Protein 6MI3 (pdb70)

Structure (mmCIF, N/CA/C/O backbone):
data_6MI3
#
_entry.id   6MI3
#
_cell.length_a   64.480
_cell.length_b   33.620
_cell.length_c   76.870
_cell.angle_alpha   90.000
_cell.angle_beta   115.040
_cell.angle_gamma   90.000
#
_symmetry.space_group_name_H-M   'P 1 21 1'
#
loop_
_entity.id
_entity.type
_entity.pdbx_description
1 polymer 'NF-kB ESSENTIAL MODULATOR,NF-kappa-B essential modulator,NF-kB ESSENTIAL MODULATOR'
2 water water
#
loop_
_atom_site.group_PDB
_atom_site.id
_atom_site.type_symbol
_atom_site.label_atom_id
_atom_site.label_alt_id
_atom_site.label_comp_id
_atom_site.label_asym_id
_atom_site.label_entity_id
_atom_site.label_seq_id
_atom_site.pdbx_PDB_ins_code
_atom_site.Cartn_x
_atom_site.Cartn_y
_atom_site.Cartn_z
_atom_site.occupancy
_atom_site.B_iso_or_equiv
_atom_site.auth_seq_id
_atom_site.auth_comp_id
_atom_site.auth_asym_id
_atom_site.auth_atom_id
_atom_site.pdbx_PDB_model_num
ATOM 1 N N . SER A 1 2 ? -53.138 7.698 30.432 1.00 59.82 20 SER A N 1
ATOM 2 C CA . SER A 1 2 ? -54.138 8.616 30.973 1.00 67.64 20 SER A CA 1
ATOM 3 C C . SER A 1 2 ? -54.038 8.755 32.506 1.00 57.71 20 SER A C 1
ATOM 4 O O . SER A 1 2 ? -54.507 7.928 33.297 1.00 56.39 20 SER A O 1
ATOM 7 N N . TRP A 1 3 ? -53.361 9.828 32.873 1.00 53.69 21 TRP A N 1
ATOM 8 C CA . TRP A 1 3 ? -53.352 10.419 34.199 1.00 37.36 21 TRP A CA 1
ATOM 9 C C . TRP A 1 3 ? -54.162 11.706 34.165 1.00 41.77 21 TRP A C 1
ATOM 10 O O . TRP A 1 3 ? -54.222 12.391 33.139 1.00 40.49 21 TRP A O 1
ATOM 21 N N . SER A 1 4 ? -54.808 12.011 35.282 1.00 31.81 22 SER A N 1
ATOM 22 C CA . SER A 1 4 ? -55.589 13.219 35.418 1.00 33.24 22 SER A CA 1
ATOM 23 C C . SER A 1 4 ? -54.673 14.427 35.631 1.00 42.91 22 SER A C 1
ATOM 24 O O . SER A 1 4 ? -53.487 14.303 35.956 1.00 34.42 22 SER A O 1
ATOM 27 N N . VAL A 1 5 ? -55.259 15.615 35.471 1.00 38.72 23 VAL A N 1
ATOM 28 C CA . VAL A 1 5 ? -54.533 16.846 35.735 1.00 35.60 23 VAL A CA 1
ATOM 29 C C . VAL A 1 5 ? -53.986 16.843 37.152 1.00 34.58 23 VAL A C 1
ATOM 30 O O . VAL A 1 5 ? -52.867 17.305 37.395 1.00 36.99 23 VAL A O 1
ATOM 34 N N . LYS A 1 6 ? -54.761 16.328 38.114 1.00 26.57 24 LYS A N 1
ATOM 35 C CA . LYS A 1 6 ? -54.324 16.435 39.501 1.00 42.43 24 LYS A CA 1
ATOM 36 C C . LYS A 1 6 ? -53.168 15.491 39.764 1.00 40.41 24 LYS A C 1
ATOM 37 O O . LYS A 1 6 ? -52.146 15.891 40.323 1.00 37.73 24 LYS A O 1
ATOM 43 N N . GLU A 1 7 ? -53.295 14.243 39.310 1.00 27.08 25 GLU A N 1
ATOM 44 C CA . GLU A 1 7 ? -52.199 13.286 39.451 1.00 35.63 25 GLU A CA 1
ATOM 45 C C . GLU A 1 7 ? -50.919 13.813 38.827 1.00 28.60 25 GLU A C 1
ATOM 46 O O . GLU A 1 7 ? -49.836 13.592 39.368 1.00 33.39 25 GLU A O 1
ATOM 52 N N . LEU A 1 8 ? -51.018 14.486 37.675 1.00 29.70 26 LEU A N 1
ATOM 53 C CA . LEU A 1 8 ? -49.811 14.985 37.026 1.00 32.99 26 LEU A CA 1
ATOM 54 C C . LEU A 1 8 ? -49.269 16.205 37.752 1.00 27.80 26 LEU A C 1
ATOM 55 O O . LEU A 1 8 ? -48.073 16.394 37.796 1.00 26.25 26 LEU A O 1
ATOM 60 N N . GLU A 1 9 ? -50.140 17.054 38.308 1.00 30.10 27 GLU A N 1
ATOM 61 C CA . GLU A 1 9 ? -49.659 18.178 39.090 1.00 27.77 27 GLU A CA 1
ATOM 62 C C . GLU A 1 9 ? -48.910 17.692 40.310 1.00 29.14 27 GLU A C 1
ATOM 63 O O . GLU A 1 9 ? -47.860 18.234 40.661 1.00 34.24 27 GLU A O 1
ATOM 69 N N . ASP A 1 10 ? -49.450 16.684 40.993 1.00 34.32 28 ASP A N 1
ATOM 70 C CA . ASP A 1 10 ? -48.739 16.136 42.148 1.00 29.44 28 ASP A CA 1
ATOM 71 C C . ASP A 1 10 ? -47.407 15.485 41.746 1.00 24.54 28 ASP A C 1
ATOM 72 O O . ASP A 1 10 ? -46.414 15.643 42.443 1.00 34.08 28 ASP A O 1
ATOM 77 N N . LYS A 1 11 ? -47.345 14.762 40.621 1.00 24.49 29 LYS A N 1
ATOM 78 C CA . LYS A 1 11 ? -46.047 14.231 40.212 1.00 21.03 29 LYS A CA 1
ATOM 79 C C . LYS A 1 11 ? -45.072 15.363 39.892 1.00 18.89 29 LYS A C 1
ATOM 80 O O . LYS A 1 11 ? -43.889 15.298 40.216 1.00 34.91 29 LYS A O 1
ATOM 86 N N . ASN A 1 12 ? -45.577 16.423 39.289 1.00 25.59 30 ASN A N 1
ATOM 87 C CA . ASN A 1 12 ? -44.756 17.590 39.036 1.00 25.29 30 ASN A CA 1
ATOM 88 C C . ASN A 1 12 ? -44.079 18.095 40.294 1.00 20.65 30 ASN A C 1
ATOM 89 O O . ASN A 1 12 ? -42.927 18.491 40.262 1.00 19.05 30 ASN A O 1
ATOM 94 N N . GLU A 1 13 ? -44.843 18.157 41.403 1.00 26.74 31 GLU A N 1
ATOM 95 C CA . GLU A 1 13 ? -44.331 18.655 42.660 1.00 24.79 31 GLU A CA 1
ATOM 96 C C . GLU A 1 13 ? -43.327 17.686 43.277 1.00 34.12 31 GLU A C 1
ATOM 97 O O . GLU A 1 13 ? -42.332 18.102 43.877 1.00 37.83 31 GLU A O 1
ATOM 103 N N . GLU A 1 14 ? -43.610 16.388 43.188 1.00 27.15 32 GLU A N 1
ATOM 104 C CA . GLU A 1 14 ? -42.635 15.388 43.570 1.00 26.06 32 GLU A CA 1
ATOM 105 C C . GLU A 1 14 ? -41.319 15.543 42.795 1.00 27.75 32 GLU A C 1
ATOM 106 O O . GLU A 1 14 ? -40.245 15.473 43.396 1.00 32.73 32 GLU A O 1
ATOM 112 N N . LEU A 1 15 ? -41.372 15.783 41.479 1.00 24.38 33 LEU A N 1
ATOM 113 C CA . LEU A 1 15 ? -40.122 15.946 40.720 1.00 18.80 33 LEU A CA 1
ATOM 114 C C . LEU A 1 15 ? -39.407 17.246 41.051 1.00 24.15 33 LEU A C 1
ATOM 115 O O . LEU A 1 15 ? -38.197 17.318 40.920 1.00 39.68 33 LEU A O 1
ATOM 120 N N . LEU A 1 16 ? -40.140 18.255 41.525 1.00 25.67 34 LEU A N 1
ATOM 121 C CA . LEU A 1 16 ? -39.502 19.495 41.887 1.00 20.92 34 LEU A CA 1
ATOM 122 C C . LEU A 1 16 ? -38.747 19.357 43.205 1.00 26.31 34 LEU A C 1
ATOM 123 O O . LEU A 1 16 ? -37.679 19.941 43.380 1.00 28.97 34 LEU A O 1
ATOM 128 N N . SER A 1 17 ? -39.304 18.592 44.143 1.00 27.58 35 SER A N 1
ATOM 129 C CA . SER A 1 17 ? -38.613 18.317 45.393 1.00 29.01 35 SER A CA 1
ATOM 130 C C . SER A 1 17 ? -37.360 17.487 45.163 1.00 32.42 35 SER A C 1
ATOM 131 O O . SER A 1 17 ? -36.337 17.712 45.816 1.00 38.42 35 SER A O 1
ATOM 134 N N . GLU A 1 18 ? -37.417 16.520 44.251 1.00 27.90 36 GLU A N 1
ATOM 135 C CA . GLU A 1 18 ? -36.212 15.782 43.915 1.00 32.48 36 GLU A CA 1
ATOM 136 C C . GLU A 1 18 ? -35.171 16.703 43.296 1.00 28.63 36 GLU A C 1
ATOM 137 O O . GLU A 1 18 ? -33.993 16.638 43.648 1.00 27.68 36 GLU A O 1
ATOM 143 N N . ILE A 1 19 ? -35.601 17.638 42.458 1.00 24.30 37 ILE A N 1
ATOM 144 C CA . ILE A 1 19 ? -34.646 18.588 41.897 1.00 31.60 37 ILE A CA 1
ATOM 145 C C . ILE A 1 19 ? -34.013 19.441 42.994 1.00 23.43 37 ILE A C 1
ATOM 146 O O . ILE A 1 19 ? -32.844 19.779 42.906 1.00 25.60 37 ILE A O 1
ATOM 151 N N . ALA A 1 20 ? -34.809 19.850 44.010 1.00 24.96 38 ALA A N 1
ATOM 152 C CA . ALA A 1 20 ? -34.309 20.721 45.055 1.00 22.59 38 ALA A CA 1
ATOM 153 C C . ALA A 1 20 ? -33.306 19.981 45.945 1.00 29.40 38 ALA A C 1
ATOM 154 O O . ALA A 1 20 ? -32.284 20.548 46.342 1.00 27.06 38 ALA A O 1
ATOM 156 N N . HIS A 1 21 ? -33.576 18.712 46.249 1.00 24.97 39 HIS A N 1
ATOM 157 C CA . HIS A 1 21 ? -32.600 17.886 46.940 1.00 25.09 39 HIS A CA 1
ATOM 158 C C . HIS A 1 21 ? -31.304 17.739 46.130 1.00 25.90 39 HIS A C 1
ATOM 159 O O . HIS A 1 21 ? -30.211 17.898 46.665 1.00 29.51 39 HIS A O 1
ATOM 166 N N . LEU A 1 22 ? -31.398 17.438 44.835 1.00 31.13 40 LEU A N 1
ATOM 167 C CA . LEU A 1 22 ? -30.156 17.248 44.098 1.00 24.18 40 LEU A CA 1
ATOM 168 C C . LEU A 1 22 ? -29.385 18.552 43.948 1.00 30.25 40 LEU A C 1
ATOM 169 O O . LEU A 1 22 ? -28.165 18.501 43.840 1.00 32.63 40 LEU A O 1
ATOM 174 N N . LYS A 1 23 ? -30.062 19.726 43.955 1.00 23.06 41 LYS A N 1
ATOM 175 C CA . LYS A 1 23 ? -29.319 20.975 43.875 1.00 29.31 41 LYS A CA 1
ATOM 176 C C . LYS A 1 23 ? -28.570 21.256 45.170 1.00 24.73 41 LYS A C 1
ATOM 177 O O . LYS A 1 23 ? -27.509 21.862 45.134 1.00 23.61 41 LYS A O 1
ATOM 183 N N . ASN A 1 24 ? -29.121 20.817 46.317 1.00 21.51 42 ASN A N 1
ATOM 184 C CA . ASN A 1 24 ? -28.446 20.885 47.612 1.00 24.87 42 ASN A CA 1
ATOM 185 C C . ASN A 1 24 ? -27.255 19.936 47.662 1.00 24.48 42 ASN A C 1
ATOM 186 O O . ASN A 1 24 ? -26.238 20.232 48.278 1.00 29.05 42 ASN A O 1
ATOM 191 N N . GLU A 1 25 ? -27.409 18.759 47.103 1.00 27.68 43 GLU A N 1
ATOM 192 C CA . GLU A 1 25 ? -26.298 17.835 47.057 1.00 26.77 43 GLU A CA 1
ATOM 193 C C . GLU A 1 25 ? -25.197 18.348 46.115 1.00 27.12 43 GLU A C 1
ATOM 194 O O . GLU A 1 25 ? -24.014 18.235 46.426 1.00 39.21 43 GLU A O 1
ATOM 200 N N . VAL A 1 26 ? -25.553 19.002 45.010 1.00 33.85 44 VAL A N 1
ATOM 201 C CA . VAL A 1 26 ? -24.509 19.583 44.157 1.00 28.83 44 VAL A CA 1
ATOM 202 C C . VAL A 1 26 ? -23.765 20.679 44.899 1.00 22.31 44 VAL A C 1
ATOM 203 O O . VAL A 1 26 ? -22.555 20.832 44.766 1.00 25.42 44 VAL A O 1
ATOM 207 N N . ALA A 1 27 ? -24.481 21.494 45.651 1.00 30.02 45 ALA A N 1
ATOM 208 C CA . ALA A 1 27 ? -23.850 22.613 46.319 1.00 23.79 45 ALA A CA 1
ATOM 209 C C . ALA A 1 27 ? -23.009 22.132 47.510 1.00 29.42 45 ALA A C 1
ATOM 210 O O . ALA A 1 27 ? -21.974 22.721 47.831 1.00 37.40 45 ALA A O 1
ATOM 212 N N . ARG A 1 28 ? -23.453 21.074 48.187 1.00 38.07 46 ARG A N 1
ATOM 213 C CA . ARG A 1 28 ? -22.653 20.491 49.250 1.00 32.25 46 ARG A CA 1
ATOM 214 C C . ARG A 1 28 ? -21.332 19.979 48.695 1.00 30.21 46 ARG A C 1
ATOM 215 O O . ARG A 1 28 ? -20.252 20.324 49.193 1.00 42.76 46 ARG A O 1
ATOM 223 N N . LEU A 1 29 ? -21.408 19.189 47.631 1.00 28.95 47 LEU A N 1
ATOM 224 C CA . LEU A 1 29 ? -20.208 18.599 47.045 1.00 27.90 47 LEU A CA 1
ATOM 225 C C . LEU A 1 29 ? -19.284 19.669 46.508 1.00 22.82 47 LEU A C 1
ATOM 226 O O . LEU A 1 29 ? -18.100 19.660 46.818 1.00 34.62 47 LEU A O 1
ATOM 231 N N . LYS A 1 30 ? -19.818 20.675 45.820 1.00 26.27 48 LYS A N 1
ATOM 232 C CA . LYS A 1 30 ? -18.947 21.743 45.318 1.00 29.63 48 LYS A CA 1
ATOM 233 C C . LYS A 1 30 ? -18.107 22.377 46.424 1.00 33.01 48 LYS A C 1
ATOM 234 O O . LYS A 1 30 ? -16.948 22.725 46.207 1.00 30.95 48 LYS A O 1
ATOM 240 N N . LYS A 1 31 ? -18.681 22.540 47.616 1.00 28.88 49 LYS A N 1
ATOM 241 C CA . LYS A 1 31 ? -18.024 23.265 48.693 1.00 27.80 49 LYS A CA 1
ATOM 242 C C . LYS A 1 31 ? -16.980 22.385 49.413 1.00 34.34 49 LYS A C 1
ATOM 243 O O . LYS A 1 31 ? -15.923 22.860 49.826 1.00 30.69 49 LYS A O 1
ATOM 249 N N . LEU A 1 32 ? -17.247 21.101 49.563 1.00 26.99 50 LEU A N 1
ATOM 250 C CA . LEU A 1 32 ? -16.238 20.187 50.071 1.00 25.63 50 LEU A CA 1
ATOM 251 C C . LEU A 1 32 ? -15.068 20.107 49.109 1.00 35.45 50 LEU A C 1
ATOM 252 O O . LEU A 1 32 ? -13.921 20.073 49.537 1.00 37.53 50 LEU A O 1
ATOM 257 N N . LEU A 1 33 ? -15.345 20.072 47.810 1.00 28.75 51 LEU A N 1
ATOM 258 C CA . LEU A 1 33 ? -14.271 19.929 46.833 1.00 32.82 51 LEU A CA 1
ATOM 259 C C . LEU A 1 33 ? -13.339 21.134 46.849 1.00 33.03 51 LEU A C 1
ATOM 260 O O . LEU A 1 33 ? -12.121 20.983 46.811 1.00 37.30 51 LEU A O 1
ATOM 265 N N . GLN A 1 34 ? -13.904 22.345 46.886 1.00 28.99 52 GLN A N 1
ATOM 266 C C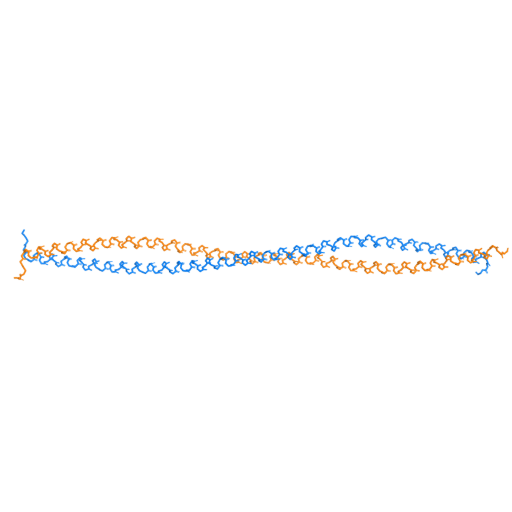A . GLN A 1 34 ? -13.096 23.546 46.881 1.00 39.48 52 GLN A CA 1
ATOM 267 C C . GLN A 1 34 ? -12.353 23.710 48.199 1.00 34.11 52 GLN A C 1
ATOM 268 O O . GLN A 1 34 ? -11.250 24.265 48.233 1.00 32.62 52 GLN A O 1
ATOM 274 N N . ARG A 1 35 ? -12.865 23.144 49.256 1.00 35.89 53 ARG A N 1
ATOM 275 C CA . ARG A 1 35 ? -12.168 23.195 50.497 1.00 29.45 53 ARG A CA 1
ATOM 276 C C . ARG A 1 35 ? -10.977 22.261 50.401 1.00 37.26 53 ARG A C 1
ATOM 277 O O . ARG A 1 35 ? -9.932 22.537 50.886 1.00 39.57 53 ARG A O 1
ATOM 285 N N . CYS A 1 36 ? -11.146 21.157 49.724 1.00 32.93 54 CYS A N 1
ATOM 286 C CA . CYS A 1 36 ? -10.110 20.151 49.661 1.00 39.02 54 CYS A CA 1
ATOM 287 C C . CYS A 1 36 ? -9.053 20.548 48.653 1.00 38.12 54 CYS A C 1
ATOM 288 O O . CYS A 1 36 ? -7.872 20.309 48.880 1.00 35.76 54 CYS A O 1
ATOM 291 N N . LEU A 1 37 ? -9.455 21.197 47.563 1.00 35.06 55 LEU A N 1
ATOM 292 C CA . LEU A 1 37 ? -8.474 21.738 46.629 1.00 34.69 55 LEU A CA 1
ATOM 293 C C . LEU A 1 37 ? -7.610 22.804 47.285 1.00 39.18 55 LEU A C 1
ATOM 294 O O . LEU A 1 37 ? -6.405 22.878 47.037 1.00 43.16 55 LEU A O 1
ATOM 299 N N . ALA A 1 38 ? -8.198 23.628 48.141 1.00 34.20 56 ALA A N 1
ATOM 300 C CA . ALA A 1 38 ? -7.420 24.676 48.781 1.00 30.17 56 ALA A CA 1
ATOM 301 C C . ALA A 1 38 ? -6.488 24.086 49.838 1.00 26.92 56 ALA A C 1
ATOM 302 O O . ALA A 1 38 ? -5.347 24.508 49.964 1.00 33.35 56 ALA A O 1
ATOM 304 N N . ALA A 1 39 ? -6.971 23.100 50.601 1.00 43.92 57 ALA A N 1
ATOM 305 C CA . ALA A 1 39 ? -6.108 22.421 51.560 1.00 35.22 57 ALA A CA 1
ATOM 306 C C . ALA A 1 39 ? -4.921 21.760 50.870 1.00 35.55 57 ALA A C 1
ATOM 307 O O . ALA A 1 39 ? -3.822 21.747 51.420 1.00 38.55 57 ALA A O 1
ATOM 309 N N . ASN A 1 40 ? -5.138 21.174 49.678 1.00 28.72 58 ASN A N 1
ATOM 310 C CA . ASN A 1 40 ? -4.031 20.548 48.959 1.00 29.14 58 ASN A CA 1
ATOM 311 C C . ASN A 1 40 ? -3.029 21.585 48.505 1.00 38.70 58 ASN A C 1
ATOM 312 O O . ASN A 1 40 ? -1.831 21.321 48.508 1.00 52.33 58 ASN A O 1
ATOM 317 N N . GLN A 1 41 ? -3.497 22.761 48.104 1.00 37.82 59 GLN A N 1
ATOM 318 C CA . GLN A 1 41 ? -2.584 23.785 47.630 1.00 48.83 59 GLN A CA 1
ATOM 319 C C . GLN A 1 41 ? -1.737 24.377 48.765 1.00 46.10 59 GLN A C 1
ATOM 320 O O . GLN A 1 41 ? -0.613 24.809 48.528 1.00 40.42 59 GLN A O 1
ATOM 326 N N . GLU A 1 42 ? -2.242 24.388 49.994 1.00 38.66 60 GLU A N 1
ATOM 327 C CA . GLU A 1 42 ? -1.468 24.817 51.143 1.00 31.36 60 GLU A CA 1
ATOM 328 C C . GLU A 1 42 ? -0.418 23.785 51.528 1.00 34.27 60 GLU A C 1
ATOM 329 O O . GLU A 1 42 ? 0.671 24.145 51.992 1.00 44.38 60 GLU A O 1
ATOM 335 N N . LEU A 1 43 ? -0.755 22.508 51.367 1.00 31.73 61 LEU A N 1
ATOM 336 C CA . LEU A 1 43 ? 0.177 21.424 51.617 1.00 29.95 61 LEU A CA 1
ATOM 337 C C . LEU A 1 43 ? 1.290 21.399 50.575 1.00 36.47 61 LEU A C 1
ATOM 338 O O . LEU A 1 43 ? 2.428 21.100 50.912 1.00 38.12 61 LEU A O 1
ATOM 343 N N . ARG A 1 44 ? 0.979 21.668 49.309 1.00 34.62 62 ARG A N 1
ATOM 344 C CA . ARG A 1 44 ? 2.033 21.739 48.289 1.00 40.88 62 ARG A CA 1
ATOM 345 C C . ARG A 1 44 ? 2.960 22.935 48.490 1.00 52.68 62 ARG A C 1
ATOM 346 O O . ARG A 1 44 ? 4.132 22.882 48.088 1.00 53.98 62 ARG A O 1
ATOM 354 N N . ASP A 1 45 ? 2.461 24.019 49.089 1.00 49.91 63 ASP A N 1
ATOM 355 C CA . ASP A 1 45 ? 3.308 25.157 49.421 1.00 53.35 63 ASP A CA 1
ATOM 356 C C . ASP A 1 45 ? 4.153 24.902 50.668 1.00 43.04 63 ASP A C 1
ATOM 357 O O . ASP A 1 45 ? 5.254 25.440 50.792 1.00 44.49 63 ASP A O 1
ATOM 362 N N . ALA A 1 46 ? 3.646 24.104 51.601 1.00 37.19 64 ALA A N 1
ATOM 363 C CA . ALA A 1 46 ? 4.438 23.713 52.744 1.00 32.42 64 ALA A CA 1
ATOM 364 C C . ALA A 1 46 ? 5.526 22.733 52.335 1.00 34.82 64 ALA A C 1
ATOM 365 O O . ALA A 1 46 ? 6.661 22.829 52.807 1.00 43.48 64 ALA A O 1
ATOM 367 N N . ILE A 1 47 ? 5.208 21.811 51.427 1.00 32.66 65 ILE A N 1
ATOM 368 C CA . ILE A 1 47 ? 6.215 20.874 50.944 1.00 32.46 65 ILE A CA 1
ATOM 369 C C . ILE A 1 47 ? 7.325 21.624 50.234 1.00 38.91 65 ILE A C 1
ATOM 370 O O . ILE A 1 47 ? 8.501 21.379 50.481 1.00 42.83 65 ILE A O 1
ATOM 375 N N . ARG A 1 48 ? 6.972 22.569 49.363 1.00 35.50 66 ARG A N 1
ATOM 376 C CA . ARG A 1 48 ? 8.027 23.307 48.670 1.00 36.49 66 ARG A CA 1
ATOM 377 C C . ARG A 1 48 ? 8.967 23.982 49.671 1.00 39.80 66 ARG A C 1
ATOM 378 O O . ARG A 1 48 ? 10.189 23.869 49.563 1.00 47.17 66 ARG A O 1
ATOM 386 N N . GLN A 1 49 ? 8.406 24.668 50.667 1.00 35.48 67 GLN A N 1
ATOM 387 C CA . GLN A 1 49 ? 9.222 25.383 51.630 1.00 40.60 67 GLN A CA 1
ATOM 388 C C . GLN A 1 49 ? 10.122 24.421 52.399 1.00 41.69 67 GLN A C 1
ATOM 389 O O . GLN A 1 49 ? 11.320 24.665 52.571 1.00 38.16 67 GLN A O 1
ATOM 395 N N . SER A 1 50 ? 9.562 23.306 52.863 1.00 41.15 68 SER A N 1
ATOM 396 C CA . SER A 1 50 ? 10.343 22.388 53.677 1.00 48.25 68 SER A CA 1
ATOM 397 C C . SER A 1 50 ? 11.512 21.801 52.879 1.00 46.73 68 SER A C 1
ATOM 398 O O . SER A 1 50 ? 12.636 21.709 53.386 1.00 58.70 68 SER A O 1
ATOM 401 N N . ASN A 1 51 ? 11.279 21.433 51.621 1.00 36.56 69 ASN A N 1
ATOM 402 C CA . ASN A 1 51 ? 12.357 20.889 50.793 1.00 44.92 69 ASN A CA 1
ATOM 403 C C . ASN A 1 51 ? 13.436 21.924 50.509 1.00 45.89 69 ASN A C 1
ATOM 404 O O . ASN A 1 51 ? 14.604 21.570 50.395 1.00 47.46 69 ASN A O 1
ATOM 409 N N . GLN A 1 52 ? 13.061 23.187 50.331 1.00 46.76 70 GLN A N 1
ATOM 410 C CA . GLN A 1 52 ? 14.046 24.238 50.146 1.00 48.64 70 GLN A CA 1
ATOM 411 C C . GLN A 1 52 ? 14.950 24.364 51.375 1.00 46.33 70 GLN A C 1
ATOM 412 O O . GLN A 1 52 ? 16.180 24.423 51.257 1.00 36.60 70 GLN A O 1
ATOM 418 N N . ILE A 1 53 ? 14.351 24.390 52.564 1.00 38.90 71 ILE A N 1
ATOM 419 C CA . ILE A 1 53 ? 15.132 24.406 53.788 1.00 39.50 71 ILE A CA 1
ATOM 420 C C . ILE A 1 53 ? 16.031 23.188 53.826 1.00 51.81 71 ILE A C 1
ATOM 421 O O . ILE A 1 53 ? 17.236 23.289 54.068 1.00 58.13 71 ILE A O 1
ATOM 426 N N . LEU A 1 54 ? 15.459 22.026 53.522 1.00 46.12 72 LEU A N 1
ATOM 427 C CA . LEU A 1 54 ? 16.237 20.799 53.457 1.00 40.35 72 LEU A CA 1
ATOM 428 C C . LEU A 1 54 ? 17.463 20.967 52.562 1.00 41.96 72 LEU A C 1
ATOM 429 O O . LEU A 1 54 ? 18.568 20.578 52.947 1.00 41.72 72 LEU A O 1
ATOM 434 N N . ARG A 1 55 ? 17.291 21.596 51.385 1.00 31.22 73 ARG A N 1
ATOM 435 C CA . ARG A 1 55 ? 18.422 21.758 50.473 1.00 36.26 73 ARG A CA 1
ATOM 436 C C . ARG A 1 55 ? 19.490 22.649 51.075 1.00 44.26 73 ARG A C 1
ATOM 437 O O . ARG A 1 55 ? 20.686 22.400 50.900 1.00 46.27 73 ARG A O 1
ATOM 445 N N . GLU A 1 56 ? 19.066 23.699 51.779 1.00 33.55 74 GLU A N 1
ATOM 446 C CA . GLU A 1 56 ? 19.992 24.706 52.271 1.00 31.00 74 GLU A CA 1
ATOM 447 C C . GLU A 1 56 ? 20.832 24.138 53.403 1.00 32.58 74 GLU A C 1
ATOM 448 O O . GLU A 1 56 ? 22.049 24.265 53.390 1.00 36.48 74 GLU A O 1
ATOM 454 N N . ARG A 1 57 ? 20.196 23.414 54.333 1.00 32.70 75 ARG A N 1
ATOM 455 C CA . ARG A 1 57 ? 20.942 22.723 55.383 1.00 35.49 75 ARG A CA 1
ATOM 456 C C . ARG A 1 57 ? 21.957 21.749 54.808 1.00 42.19 75 ARG A C 1
ATOM 457 O O . ARG A 1 57 ? 23.052 21.619 55.349 1.00 42.85 75 ARG A O 1
ATOM 465 N N . ALA A 1 58 ? 21.581 20.988 53.773 1.00 37.78 76 ALA A N 1
ATOM 466 C CA . ALA A 1 58 ? 22.496 19.978 53.259 1.00 34.49 76 ALA A CA 1
ATOM 467 C C . ALA A 1 58 ? 23.734 20.629 52.673 1.00 38.30 76 ALA A C 1
ATOM 468 O O . ALA A 1 58 ? 24.842 20.149 52.899 1.00 41.85 76 ALA A O 1
ATOM 470 N N . GLU A 1 59 ? 23.562 21.753 51.969 1.00 33.63 77 GLU A N 1
ATOM 471 C CA . GLU A 1 59 ? 24.689 22.479 51.408 1.00 38.90 77 GLU A CA 1
ATOM 472 C C . GLU A 1 59 ? 25.547 23.094 52.514 1.00 34.61 77 GLU A C 1
ATOM 473 O O . GLU A 1 59 ? 26.769 23.008 52.477 1.00 34.54 77 GLU A O 1
ATOM 479 N N . GLU A 1 60 ? 24.922 23.644 53.552 1.00 42.51 78 GLU A N 1
ATOM 480 C CA . GLU A 1 60 ? 25.683 24.216 54.648 1.00 34.77 78 GLU A CA 1
ATOM 481 C C . GLU A 1 60 ? 26.462 23.148 55.404 1.00 39.72 78 GLU A C 1
ATOM 482 O O . GLU A 1 60 ? 27.615 23.356 55.773 1.00 35.96 78 GLU A O 1
ATOM 48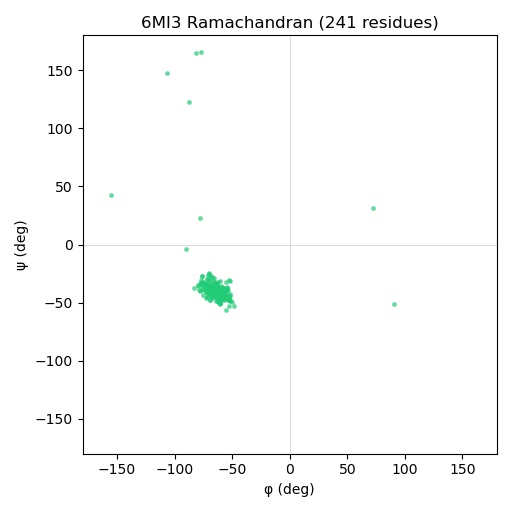8 N N . LEU A 1 61 ? 25.845 21.988 55.626 1.00 31.00 79 LEU A N 1
ATOM 489 C CA . LEU A 1 61 ? 26.518 20.877 56.280 1.00 38.10 79 LEU A CA 1
ATOM 490 C C . LEU A 1 61 ? 27.694 20.359 55.453 1.00 36.60 79 LEU A C 1
ATOM 491 O O . LEU A 1 61 ? 28.749 20.041 55.995 1.00 40.20 79 LEU A O 1
ATOM 496 N N . LEU A 1 62 ? 27.516 20.215 54.146 1.00 30.53 80 LEU A N 1
ATOM 497 C CA . LEU A 1 62 ? 28.610 19.726 53.301 1.00 32.87 80 LEU A CA 1
ATOM 498 C C . LEU A 1 62 ? 29.844 20.618 53.412 1.00 34.12 80 LEU A C 1
ATOM 499 O O . LEU A 1 62 ? 30.979 20.134 53.515 1.00 30.07 80 LEU A O 1
ATOM 504 N N . HIS A 1 63 ? 29.656 21.934 53.388 1.00 29.67 81 HIS A N 1
ATOM 505 C CA . HIS A 1 63 ? 30.815 22.797 53.412 1.00 32.19 81 HIS A CA 1
ATOM 506 C C . HIS A 1 63 ? 31.398 22.868 54.802 1.00 32.07 81 HIS A C 1
ATOM 507 O O . HIS A 1 63 ? 32.606 22.973 54.963 1.00 29.91 81 HIS A O 1
ATOM 514 N N . PHE A 1 64 ? 30.557 22.668 55.809 1.00 46.81 82 PHE A N 1
ATOM 515 C CA . PHE A 1 64 ? 31.023 22.655 57.179 1.00 31.75 82 PHE A CA 1
ATOM 516 C C . PHE A 1 64 ? 31.929 21.464 57.442 1.00 38.24 82 PHE A C 1
ATOM 517 O O . PHE A 1 64 ? 32.968 21.590 58.094 1.00 34.24 82 PHE A O 1
ATOM 525 N N . GLN A 1 65 ? 31.548 20.291 56.969 1.00 32.45 83 GLN A N 1
ATOM 526 C CA . GLN A 1 65 ? 32.415 19.147 57.136 1.00 38.04 83 GLN A CA 1
ATOM 527 C C . GLN A 1 65 ? 33.671 19.264 56.277 1.00 36.90 83 GLN A C 1
ATOM 528 O O . GLN A 1 65 ? 34.710 18.727 56.644 1.00 36.11 83 GLN A O 1
ATOM 534 N N . ALA A 1 66 ? 33.590 19.924 55.122 1.00 35.03 84 ALA A N 1
ATOM 535 C CA . ALA A 1 66 ? 34.810 20.222 54.378 1.00 28.05 84 ALA A CA 1
ATOM 536 C C . ALA A 1 66 ? 35.777 21.021 55.240 1.00 25.73 84 ALA A C 1
ATOM 537 O O . ALA A 1 66 ? 36.949 20.669 55.367 1.00 37.85 84 ALA A O 1
ATOM 539 N N . SER A 1 67 ? 35.283 22.047 55.922 1.00 32.04 85 SER A N 1
ATOM 540 C CA . SER A 1 67 ? 36.182 22.884 56.696 1.00 31.71 85 SER A CA 1
ATOM 541 C C . SER A 1 67 ? 36.724 22.146 57.931 1.00 35.33 85 SER A C 1
ATOM 542 O O . SER A 1 67 ? 37.909 22.246 58.249 1.00 36.65 85 SER A O 1
ATOM 545 N N . GLN A 1 68 ? 35.884 21.387 58.621 1.00 43.46 86 GLN A N 1
ATOM 546 C CA . GLN A 1 68 ? 36.337 20.613 59.776 1.00 31.58 86 GLN A CA 1
ATOM 547 C C . GLN A 1 68 ? 37.429 19.624 59.411 1.00 36.12 86 GLN A C 1
ATOM 548 O O . GLN A 1 68 ? 38.421 19.470 60.129 1.00 38.95 86 GLN A O 1
ATOM 554 N N . ARG A 1 69 ? 37.221 18.872 58.348 1.00 34.91 87 ARG A N 1
ATOM 555 C CA . ARG A 1 69 ? 38.222 17.912 57.945 1.00 41.07 87 ARG A CA 1
ATOM 556 C C . ARG A 1 69 ? 39.569 18.593 57.678 1.00 32.93 87 ARG A C 1
ATOM 557 O O . ARG A 1 69 ? 40.612 18.083 58.083 1.00 29.44 87 ARG A O 1
ATOM 565 N N . GLU A 1 70 ? 39.568 19.782 57.080 1.00 35.91 88 GLU A N 1
ATOM 566 C CA . GLU A 1 70 ? 40.829 20.486 56.827 1.00 40.97 88 GLU A CA 1
ATOM 567 C C . GLU A 1 70 ? 41.478 20.986 58.120 1.00 44.47 88 GLU A C 1
ATOM 568 O O . GLU A 1 70 ? 42.704 21.035 58.243 1.00 36.74 88 GLU A O 1
ATOM 574 N N . GLU A 1 71 ? 40.671 21.432 59.071 1.00 35.08 89 GLU A N 1
ATOM 575 C CA . GLU A 1 71 ? 41.227 21.852 60.333 1.00 26.84 89 GLU A CA 1
ATOM 576 C C . GLU A 1 71 ? 41.835 20.666 61.056 1.00 36.98 89 GLU A C 1
ATOM 577 O O . GLU A 1 71 ? 42.895 20.788 61.676 1.00 38.17 89 GLU A O 1
ATOM 583 N N . LYS A 1 72 ? 41.155 19.512 61.019 1.00 31.60 90 LYS A N 1
ATOM 584 C CA . LYS A 1 72 ? 41.681 18.352 61.723 1.00 25.55 90 LYS A CA 1
ATOM 585 C C . LYS A 1 72 ? 42.959 17.855 61.054 1.00 33.49 90 LYS A C 1
ATOM 586 O O . LYS A 1 72 ? 43.916 17.475 61.730 1.00 37.67 90 LYS A O 1
ATOM 592 N N . GLU A 1 73 ? 42.974 17.812 59.733 1.00 33.00 91 GLU A N 1
ATOM 593 C CA . GLU A 1 73 ? 44.189 17.418 59.029 1.00 34.96 91 GLU A CA 1
ATOM 594 C C . GLU A 1 73 ? 45.342 18.369 59.351 1.00 35.33 91 GLU A C 1
ATOM 595 O O . GLU A 1 73 ? 46.496 17.943 59.494 1.00 34.63 91 GLU A O 1
ATOM 601 N N . PHE A 1 74 ? 45.055 19.658 59.470 1.00 30.00 92 PHE A N 1
ATOM 602 C CA . PHE A 1 74 ? 46.127 20.590 59.764 1.00 28.33 92 PHE A CA 1
ATOM 603 C C . PHE A 1 74 ? 46.668 20.366 61.176 1.00 35.65 92 PHE A C 1
ATOM 604 O O . PHE A 1 74 ? 47.874 20.347 61.393 1.00 36.41 92 PHE A O 1
ATOM 612 N N . LEU A 1 75 ? 45.782 20.158 62.149 1.00 37.87 93 LEU A N 1
ATOM 613 C CA . LEU A 1 75 ? 46.233 19.929 63.514 1.00 30.65 93 LEU A CA 1
ATOM 614 C C . LEU A 1 75 ? 46.988 18.602 63.643 1.00 26.67 93 LEU A C 1
ATOM 615 O O . LEU A 1 75 ? 47.984 18.511 64.362 1.00 35.05 93 LEU A O 1
ATOM 620 N N . MET A 1 76 ? 46.496 17.555 62.994 1.00 29.51 94 MET A N 1
ATOM 621 C CA . MET A 1 76 ? 47.220 16.288 62.969 1.00 37.74 94 MET A CA 1
ATOM 622 C C . MET A 1 76 ? 48.605 16.450 62.365 1.00 34.25 94 MET A C 1
ATOM 623 O O . MET A 1 76 ? 49.563 15.820 62.813 1.00 39.63 94 MET A O 1
ATOM 628 N N . SER A 1 77 ? 48.730 17.305 61.362 1.00 28.51 95 SER A N 1
ATOM 629 C CA . SER A 1 77 ? 50.011 17.560 60.728 1.00 34.81 95 SER A CA 1
ATOM 630 C C . SER A 1 77 ? 51.000 18.250 61.679 1.00 41.46 95 SER A C 1
ATOM 631 O O . SER A 1 77 ? 52.183 17.902 61.706 1.00 33.15 95 SER A O 1
ATOM 634 N N . LYS A 1 78 ? 50.542 19.206 62.489 1.00 33.34 96 LYS A N 1
ATOM 635 C CA . LYS A 1 78 ? 51.442 19.841 63.453 1.00 29.41 96 LYS A CA 1
ATOM 636 C C . LYS A 1 78 ? 51.864 18.870 64.538 1.00 28.76 96 LYS A C 1
ATOM 637 O O . LYS A 1 78 ? 53.006 18.909 65.016 1.00 26.17 96 LYS A O 1
ATOM 643 N N . PHE A 1 79 ? 50.937 18.025 64.971 1.00 35.44 97 PHE A N 1
ATOM 644 C CA . PHE A 1 79 ? 51.266 17.051 65.989 1.00 29.33 97 PHE A CA 1
ATOM 645 C C . PHE A 1 79 ? 52.360 16.103 65.489 1.00 32.19 97 PHE A C 1
ATOM 646 O O . PHE A 1 79 ? 53.354 15.826 66.176 1.00 31.66 97 PHE A O 1
ATOM 654 N N . GLN A 1 80 ? 52.196 15.608 64.279 1.00 35.17 98 GLN A N 1
ATOM 655 C CA . GLN A 1 80 ? 53.182 14.690 63.745 1.00 43.27 98 GLN A CA 1
ATOM 656 C C . GLN A 1 80 ? 54.533 15.350 63.655 1.00 34.24 98 GLN A C 1
ATOM 657 O O . GLN A 1 80 ? 55.532 14.760 64.057 1.00 26.80 98 GLN A O 1
ATOM 663 N N . GLU A 1 81 ? 54.578 16.612 63.229 1.00 23.44 99 GLU A N 1
ATOM 664 C CA . GLU A 1 81 ? 55.856 17.293 63.133 1.00 29.11 99 GLU A CA 1
ATOM 665 C C . GLU A 1 81 ? 56.483 17.476 64.511 1.00 22.32 99 GLU A C 1
ATOM 666 O O . GLU A 1 81 ? 57.662 17.255 64.682 1.00 23.12 99 GLU A O 1
ATOM 672 N N . ALA A 1 82 ? 55.687 17.828 65.518 1.00 33.15 100 ALA A N 1
ATOM 673 C CA . ALA A 1 82 ? 56.259 17.936 66.843 1.00 20.83 100 ALA A CA 1
ATOM 674 C C . ALA A 1 82 ? 56.826 16.599 67.301 1.00 25.77 100 ALA A C 1
ATOM 675 O O . ALA A 1 82 ? 57.904 16.562 67.896 1.00 26.36 100 ALA A O 1
ATOM 677 N N . ARG A 1 83 ? 56.108 15.493 67.052 1.00 34.28 101 ARG A N 1
ATOM 678 C CA . ARG A 1 83 ? 56.602 14.168 67.453 1.00 33.33 101 ARG A CA 1
ATOM 679 C C . ARG A 1 83 ? 57.937 13.864 66.811 1.00 25.24 101 ARG A C 1
ATOM 680 O O . ARG A 1 83 ? 58.822 13.329 67.473 1.00 32.53 101 ARG A O 1
ATOM 688 N N . LYS A 1 84 ? 58.078 14.131 65.498 1.00 28.39 102 LYS A N 1
ATOM 689 C CA . LYS A 1 84 ? 59.378 13.985 64.840 1.00 25.79 102 LYS A CA 1
ATOM 690 C C . LYS A 1 84 ? 60.468 14.770 65.548 1.00 27.71 102 LYS A C 1
ATOM 691 O O . LYS A 1 84 ? 61.623 14.320 65.656 1.00 32.59 102 LYS A O 1
ATOM 697 N N . LEU A 1 85 ? 60.134 15.965 66.008 1.00 31.18 103 LEU A N 1
ATOM 698 C CA . LEU A 1 85 ? 61.121 16.802 66.665 1.00 29.36 103 LEU A CA 1
ATOM 699 C C . LEU A 1 85 ? 61.492 16.252 68.051 1.00 29.01 103 LEU A C 1
ATOM 700 O O . LEU A 1 85 ? 62.645 16.339 68.473 1.00 32.74 103 LEU A O 1
ATOM 705 N N . VAL A 1 86 ? 60.497 15.725 68.780 1.00 32.79 104 VAL A N 1
ATOM 706 C CA . VAL A 1 86 ? 60.718 15.128 70.079 1.00 30.58 104 VAL A CA 1
ATOM 707 C C . VAL A 1 86 ? 61.718 13.992 69.974 1.00 36.69 104 VAL A C 1
ATOM 708 O O . VAL A 1 86 ? 62.629 13.851 70.794 1.00 31.43 104 VAL A O 1
ATOM 712 N N . GLU A 1 87 ? 61.541 13.144 68.983 1.00 27.57 105 GLU A N 1
ATOM 713 C CA . GLU A 1 87 ? 62.445 12.008 68.801 1.00 37.11 105 GLU A CA 1
ATOM 714 C C . GLU A 1 87 ? 63.860 12.467 68.491 1.00 30.13 105 GLU A C 1
ATOM 715 O O . GLU A 1 87 ? 64.833 12.018 69.112 1.00 28.62 105 GLU A O 1
ATOM 721 N N . ARG A 1 88 ? 64.005 13.379 67.539 1.00 33.28 106 ARG A N 1
ATOM 722 C CA . ARG A 1 88 ? 65.336 13.845 67.202 1.00 35.48 106 ARG A CA 1
ATOM 723 C C . ARG A 1 88 ? 66.023 14.537 68.396 1.00 39.47 106 ARG A C 1
ATOM 724 O O . ARG A 1 88 ? 67.197 14.282 68.682 1.00 37.50 106 ARG A O 1
ATOM 732 N N . LEU A 1 89 ? 65.295 15.394 69.121 1.00 30.89 107 LEU A N 1
ATOM 733 C CA . LEU A 1 89 ? 65.899 16.140 70.211 1.00 30.36 107 LEU A CA 1
ATOM 734 C C . LEU A 1 89 ? 66.295 15.233 71.357 1.00 31.54 107 LEU A C 1
ATOM 735 O O . LEU A 1 89 ? 67.252 15.532 72.066 1.00 36.30 107 LEU A O 1
ATOM 740 N N . GLY A 1 90 ? 65.523 14.177 71.598 1.00 36.00 108 GLY A N 1
ATOM 741 C CA . GLY A 1 90 ? 65.841 13.229 72.648 1.00 29.46 108 GLY A CA 1
ATOM 742 C C . GLY A 1 90 ? 67.112 12.458 72.373 1.00 33.59 108 GLY A C 1
ATOM 743 O O . GLY A 1 90 ? 67.817 12.061 73.302 1.00 39.83 108 GLY A O 1
ATOM 744 N N . LEU A 1 91 ? 67.412 12.213 71.100 1.00 35.12 109 LEU A N 1
ATOM 745 C CA . LEU A 1 91 ? 68.679 11.598 70.736 1.00 28.46 109 LEU A CA 1
ATOM 746 C C . LEU A 1 91 ? 69.847 12.576 70.934 1.00 38.78 109 LEU A C 1
ATOM 747 O O . LEU A 1 91 ? 70.903 12.220 71.486 1.00 47.32 109 LEU A O 1
ATOM 752 N N . GLU A 1 92 ? 69.679 13.813 70.481 1.00 33.99 110 GLU A N 1
ATOM 753 C CA . GLU A 1 92 ? 70.727 14.808 70.699 1.00 34.21 110 GLU A CA 1
ATOM 754 C C . GLU A 1 92 ? 70.976 15.028 72.184 1.00 38.21 110 GLU A C 1
ATOM 755 O O . GLU A 1 92 ? 72.124 15.171 72.607 1.00 39.42 110 GLU A O 1
ATOM 761 N N . LYS A 1 93 ? 69.914 15.030 72.998 1.00 43.15 111 LYS A N 1
ATOM 762 C CA . LYS A 1 93 ? 70.099 15.175 74.435 1.00 34.92 111 LYS A CA 1
ATOM 763 C C . LYS A 1 93 ? 70.921 14.024 75.004 1.00 40.84 111 LYS A C 1
ATOM 764 O O . LYS A 1 93 ? 71.860 14.241 75.784 1.00 37.73 111 LYS A O 1
ATOM 770 N N . LEU A 1 94 ? 70.575 12.793 74.628 1.00 35.63 112 LEU A N 1
ATOM 771 C CA . LEU A 1 94 ? 71.325 11.639 75.093 1.00 34.06 112 LEU A CA 1
ATOM 772 C C . LEU A 1 94 ? 72.805 11.762 74.727 1.00 39.91 112 LEU A C 1
ATOM 773 O O . LEU A 1 94 ? 73.678 11.426 75.533 1.00 46.21 112 LEU A O 1
ATOM 778 N N . GLU A 1 95 ? 73.106 12.305 73.546 1.00 38.73 113 GLU A N 1
ATOM 779 C CA . GLU A 1 95 ? 74.495 12.435 73.119 1.00 36.63 113 GLU A CA 1
ATOM 780 C C . GLU A 1 95 ? 75.253 13.483 73.940 1.00 41.90 113 GLU A C 1
ATOM 781 O O . GLU A 1 95 ? 76.415 13.283 74.298 1.00 33.88 113 GLU A O 1
ATOM 787 N N . LEU A 1 96 ? 74.607 14.603 74.248 1.00 37.40 114 LEU A N 1
ATOM 788 C CA . LEU A 1 96 ? 75.221 15.635 75.072 1.00 36.42 114 LEU A CA 1
ATOM 789 C C . LEU A 1 96 ? 75.458 15.159 76.499 1.00 32.61 114 LEU A C 1
ATOM 790 O O . LEU A 1 96 ? 76.408 15.610 77.145 1.00 38.86 114 LEU A O 1
ATOM 795 N N . GLU A 1 97 ? 74.534 14.348 77.042 1.00 29.32 115 GLU A N 1
ATOM 796 C CA . GLU A 1 97 ? 74.693 13.803 78.387 1.00 43.90 115 GLU A CA 1
ATOM 797 C C . GLU A 1 97 ? 75.842 12.815 78.442 1.00 50.63 115 GLU A C 1
ATOM 798 O O . GLU A 1 97 ? 76.602 12.792 79.418 1.00 50.17 115 GLU A O 1
ATOM 804 N N . ASP A 1 98 ? 75.956 11.960 77.423 1.00 40.00 116 ASP A N 1
ATOM 805 C CA . ASP A 1 98 ? 77.133 11.114 77.304 1.00 41.31 116 ASP A CA 1
ATOM 806 C C . ASP A 1 98 ? 78.398 11.962 77.269 1.00 42.89 116 ASP A C 1
ATOM 807 O O . ASP A 1 98 ? 79.358 11.689 77.996 1.00 38.56 116 ASP A O 1
ATOM 812 N N . LYS A 1 99 ? 78.413 13.017 76.457 1.00 32.59 117 LYS A N 1
ATOM 813 C CA . LYS A 1 99 ? 79.614 13.842 76.384 1.00 37.06 117 LYS A CA 1
ATOM 814 C C . LYS A 1 99 ? 79.937 14.459 77.735 1.00 42.04 117 LYS A C 1
ATOM 815 O O . LYS A 1 99 ? 81.101 14.493 78.141 1.00 34.12 117 LYS A O 1
ATOM 821 N N . ASN A 1 100 ? 78.923 14.945 78.448 1.00 37.08 118 ASN A N 1
ATOM 822 C CA . ASN A 1 100 ? 79.135 15.479 79.788 1.00 33.11 118 ASN A CA 1
ATOM 823 C C . ASN A 1 100 ? 79.877 14.480 80.683 1.00 33.47 118 ASN A C 1
ATOM 824 O O . ASN A 1 100 ? 80.838 14.842 81.392 1.00 28.07 118 ASN A O 1
ATOM 829 N N . GLU A 1 101 ? 79.420 13.224 80.685 1.00 39.04 119 GLU A N 1
ATOM 830 C CA . GLU A 1 101 ? 79.997 12.235 81.586 1.00 39.69 119 GLU A CA 1
ATOM 831 C C . GLU A 1 101 ? 81.457 11.981 81.249 1.00 32.81 119 GLU A C 1
ATOM 832 O O . GLU A 1 101 ? 82.318 11.957 82.146 1.00 42.80 119 GLU A O 1
ATOM 838 N N . GLU A 1 102 ? 81.752 11.821 79.951 1.00 39.74 120 GLU A N 1
ATOM 839 C CA . GLU A 1 102 ? 83.131 11.744 79.472 1.00 44.35 120 GLU A CA 1
ATOM 840 C C . GLU A 1 102 ? 83.987 12.921 79.954 1.00 40.78 120 GLU A C 1
ATOM 841 O O . GLU A 1 102 ? 85.119 12.725 80.413 1.00 42.80 120 GLU A O 1
ATOM 847 N N . LEU A 1 103 ? 83.488 14.162 79.815 1.00 30.54 121 LEU A N 1
ATOM 848 C CA . LEU A 1 103 ? 84.342 15.304 80.156 1.00 25.94 121 LEU A CA 1
ATOM 849 C C . LEU A 1 103 ? 84.635 15.346 81.651 1.00 33.10 121 LEU A C 1
ATOM 850 O O . LEU A 1 103 ? 85.722 15.746 82.048 1.00 37.61 121 LEU A O 1
ATOM 855 N N . LEU A 1 104 ? 83.672 14.960 82.493 1.00 29.90 122 LEU A N 1
ATOM 856 C CA . LEU A 1 104 ? 83.929 14.904 83.925 1.00 31.10 122 LEU A CA 1
ATOM 857 C C . LEU A 1 104 ? 84.983 13.860 84.253 1.00 39.72 122 LEU A C 1
ATOM 858 O O . LEU A 1 104 ? 85.794 14.046 85.181 1.00 35.28 122 LEU A O 1
ATOM 863 N N . SER A 1 105 ? 85.007 12.754 83.515 1.00 34.85 123 SER A N 1
ATOM 864 C CA . SER A 1 105 ? 86.051 11.768 83.760 1.00 30.72 123 SER A CA 1
ATOM 865 C C . SER A 1 105 ? 87.400 12.272 83.274 1.00 31.46 123 SER A C 1
ATOM 866 O O . SER A 1 105 ? 88.413 12.070 83.940 1.00 38.57 123 SER A O 1
ATOM 869 N N . GLU A 1 106 ? 87.418 12.988 82.155 1.00 32.69 124 GLU A N 1
ATOM 870 C CA . GLU A 1 106 ? 88.653 13.572 81.646 1.00 36.59 124 GLU A CA 1
ATOM 871 C C . GLU A 1 106 ? 89.218 14.601 82.617 1.00 42.14 124 GLU A C 1
ATOM 872 O O . GLU A 1 106 ? 90.430 14.679 82.815 1.00 40.81 124 GLU A O 1
ATOM 878 N N . ILE A 1 107 ? 88.354 15.419 83.212 1.00 29.13 125 ILE A N 1
ATOM 879 C CA . ILE A 1 107 ? 88.794 16.398 84.189 1.00 33.87 125 ILE A CA 1
ATOM 880 C C . ILE A 1 107 ? 89.364 15.711 85.424 1.00 34.58 125 ILE A C 1
ATOM 881 O O . ILE A 1 107 ? 90.376 16.145 85.996 1.00 27.16 125 ILE A O 1
ATOM 886 N N . ALA A 1 108 ? 88.688 14.661 85.895 1.00 28.78 126 ALA A N 1
ATOM 887 C CA . ALA A 1 108 ? 89.150 14.035 87.117 1.00 25.82 126 ALA A CA 1
ATOM 888 C C . ALA A 1 108 ? 90.524 13.448 86.893 1.00 46.11 126 ALA A C 1
ATOM 889 O O . ALA A 1 108 ? 91.394 13.504 87.772 1.00 41.31 126 ALA A O 1
ATOM 891 N N . HIS A 1 109 ? 90.762 12.920 85.698 1.00 32.41 127 HIS A N 1
ATOM 892 C CA . HIS A 1 109 ? 92.086 12.377 85.478 1.00 32.42 127 HIS A CA 1
ATOM 893 C C . HIS A 1 109 ? 93.121 13.457 85.245 1.00 34.74 127 HIS A C 1
ATOM 894 O O . HIS A 1 109 ? 94.258 13.289 85.660 1.00 33.79 127 HIS A O 1
ATOM 901 N N . LEU A 1 110 ? 92.758 14.568 84.633 1.00 36.23 128 LEU A N 1
ATOM 902 C CA . LEU A 1 110 ? 93.747 15.610 84.421 1.00 37.62 128 LEU A CA 1
ATOM 903 C C . LEU A 1 110 ? 94.190 16.220 85.742 1.00 38.38 128 LEU A C 1
ATOM 904 O O . LEU A 1 110 ? 95.360 16.569 85.904 1.00 31.76 128 LEU A O 1
ATOM 909 N N . LYS A 1 111 ? 93.257 16.366 86.690 1.00 26.27 129 LYS A N 1
ATOM 910 C CA . LYS A 1 111 ? 93.562 16.910 88.000 1.00 22.01 129 LYS A CA 1
ATOM 911 C C . LYS A 1 111 ? 94.546 16.033 88.764 1.00 25.33 129 LYS A C 1
ATOM 912 O O . LYS A 1 111 ? 95.495 16.536 89.373 1.00 36.92 129 LYS A O 1
ATOM 918 N N . ASN A 1 112 ? 94.280 14.726 88.818 1.00 36.16 130 ASN A N 1
ATOM 919 C CA . ASN A 1 112 ? 95.247 13.790 89.370 1.00 36.44 130 ASN A CA 1
ATOM 920 C C . ASN A 1 112 ? 96.616 13.943 88.723 1.00 32.62 130 ASN A C 1
ATOM 921 O O . ASN A 1 112 ? 97.623 14.000 89.429 1.00 26.69 130 ASN A O 1
ATOM 926 N N . GLU A 1 113 ? 96.675 14.062 87.391 1.00 30.00 131 GLU A N 1
ATOM 927 C CA . GLU A 1 113 ? 97.968 14.212 86.725 1.00 27.29 131 GLU A CA 1
ATOM 928 C C . GLU A 1 113 ? 98.656 15.533 87.108 1.00 32.38 131 GLU A C 1
ATOM 929 O O . GLU A 1 113 ? 99.858 15.550 87.400 1.00 31.23 131 GLU A O 1
ATOM 935 N N . VAL A 1 114 ? 97.914 16.636 87.159 1.00 33.79 132 VAL A N 1
ATOM 936 C CA . VAL A 1 114 ? 98.515 17.894 87.575 1.00 22.45 132 VAL A CA 1
ATOM 937 C C . VAL A 1 114 ? 99.119 17.785 88.973 1.00 36.78 132 VAL A C 1
ATOM 938 O O . VAL A 1 114 ? 100.231 18.284 89.232 1.00 31.18 132 VAL A O 1
ATOM 942 N N . ALA A 1 115 ? 98.375 17.172 89.909 1.00 36.10 133 ALA A N 1
ATOM 943 C CA . ALA A 1 115 ? 98.873 17.018 91.277 1.00 27.34 133 ALA A CA 1
ATOM 944 C C . ALA A 1 115 ? 100.156 16.194 91.317 1.00 23.69 133 ALA A C 1
ATOM 945 O O . ALA A 1 115 ? 101.090 16.492 92.079 1.00 30.70 133 ALA A O 1
ATOM 947 N N . ARG A 1 116 ? 100.189 15.106 90.552 1.00 30.98 134 ARG A N 1
ATOM 948 C CA . ARG A 1 116 ? 101.371 14.275 90.534 1.00 26.34 134 ARG A CA 1
ATOM 949 C C . ARG A 1 116 ? 102.568 15.039 89.988 1.00 34.09 134 ARG A C 1
ATOM 950 O O . ARG A 1 116 ? 103.664 14.925 90.534 1.00 33.27 134 ARG A O 1
ATOM 958 N N . LEU A 1 117 ? 102.356 15.884 88.972 1.00 31.11 135 LEU A N 1
ATOM 959 C CA . LEU A 1 117 ? 103.459 16.643 88.381 1.00 25.18 135 LEU A CA 1
ATOM 960 C C . LEU A 1 117 ? 103.940 17.762 89.299 1.00 22.82 135 LEU A C 1
ATOM 961 O O . LEU A 1 117 ? 105.128 18.058 89.325 1.00 32.12 135 LEU A O 1
ATOM 966 N N . LYS A 1 118 ? 103.026 18.387 90.062 1.00 28.25 136 LYS A N 1
ATOM 967 C CA . LYS A 1 118 ? 103.428 19.387 91.040 1.00 28.65 136 LYS A CA 1
ATOM 968 C C . LYS A 1 118 ? 104.293 18.776 92.140 1.00 36.54 136 LYS A C 1
ATOM 969 O O . LYS A 1 118 ? 105.220 19.416 92.632 1.00 35.56 136 LYS A O 1
ATOM 975 N N . LYS A 1 119 ? 103.970 17.564 92.575 1.00 44.88 137 LYS A N 1
ATOM 976 C CA . LYS A 1 119 ? 104.835 16.836 93.490 1.00 35.20 137 LYS A CA 1
ATOM 977 C C . LYS A 1 119 ? 106.235 16.710 92.917 1.00 47.81 137 LYS A C 1
ATOM 978 O O . LYS A 1 119 ? 107.222 17.071 93.567 1.00 48.99 137 LYS A O 1
ATOM 984 N N . LEU A 1 120 ? 106.333 16.146 91.711 1.00 36.64 138 LEU A N 1
ATOM 985 C CA . LEU A 1 120 ? 107.617 15.931 91.053 1.00 43.28 138 LEU A CA 1
ATOM 986 C C . LEU A 1 120 ? 108.442 17.207 91.002 1.00 47.58 138 LEU A C 1
ATOM 987 O O . LEU A 1 120 ? 109.659 17.177 91.229 1.00 44.72 138 LEU A O 1
ATOM 992 N N . VAL A 1 121 ? 107.804 18.340 90.680 1.00 37.12 139 VAL A N 1
ATOM 993 C CA . VAL A 1 121 ? 108.556 19.590 90.535 1.00 36.52 139 VAL A CA 1
ATOM 994 C C . VAL A 1 121 ? 108.660 20.369 91.833 1.00 47.70 139 VAL A C 1
ATOM 995 O O . VAL A 1 121 ? 109.345 21.398 91.864 1.00 49.09 139 VAL A O 1
ATOM 999 N N . GLY A 1 122 ? 108.027 19.902 92.910 1.00 58.93 140 GLY A N 1
ATOM 1000 C CA . GLY A 1 122 ? 108.062 20.580 94.198 1.00 42.38 140 GLY A CA 1
ATOM 1001 C C . GLY A 1 122 ? 107.255 21.858 94.260 1.00 53.62 140 GLY A C 1
ATOM 1002 O O . GLY A 1 122 ? 107.624 22.791 94.986 1.00 60.63 140 GLY A O 1
ATOM 1003 N N . GLU A 1 123 ? 106.167 21.933 93.511 1.00 46.03 141 GLU A N 1
ATOM 1004 C CA . GLU A 1 123 ? 105.342 23.124 93.472 1.00 52.35 141 GLU A CA 1
ATOM 1005 C C . GLU A 1 123 ? 104.173 22.975 94.424 1.00 59.50 141 GLU A C 1
ATOM 1006 O O . GLU A 1 123 ? 103.466 21.961 94.394 1.00 68.27 141 GLU A O 1
ATOM 1012 N N . GLY B 1 1 ? -58.125 24.615 34.768 1.00 66.61 19 GLY B N 1
ATOM 1013 C CA . GLY B 1 1 ? -56.964 24.459 35.628 1.00 71.85 19 GLY B CA 1
ATOM 1014 C C . GLY B 1 1 ? -55.844 25.283 35.053 1.00 63.19 19 GLY B C 1
ATOM 1015 O O . GLY B 1 1 ? -54.895 25.650 35.727 1.00 45.71 19 GLY B O 1
ATOM 1016 N N . SER B 1 2 ? -56.011 25.584 33.772 1.00 54.70 20 SER B N 1
ATOM 1017 C CA . SER B 1 2 ? -55.119 26.393 32.948 1.00 48.27 20 SER B CA 1
ATOM 1018 C C . SER B 1 2 ? -54.104 25.471 32.296 1.00 43.01 20 SER B C 1
ATOM 1019 O O . SER B 1 2 ? -54.015 25.496 31.062 1.00 48.18 20 SER B O 1
ATOM 1022 N N . TRP B 1 3 ? -53.406 24.603 33.051 1.00 47.63 21 TRP B N 1
ATOM 1023 C CA . TRP B 1 3 ? -52.493 23.624 32.439 1.00 30.45 21 TRP B CA 1
ATOM 1024 C C . TRP B 1 3 ? -53.214 22.339 32.053 1.00 34.02 21 TRP B C 1
ATOM 1025 O O . TRP B 1 3 ? -53.790 21.659 32.907 1.00 38.47 21 TRP B O 1
ATOM 1036 N N . SER B 1 4 ? -53.142 21.986 30.771 1.00 32.20 22 SER B N 1
ATOM 1037 C CA . SER B 1 4 ? -53.727 20.767 30.243 1.00 29.74 22 SER B CA 1
ATOM 1038 C C . SER B 1 4 ? -52.810 19.578 30.490 1.00 35.03 22 SER B C 1
ATOM 1039 O O . SER B 1 4 ? -51.641 19.730 30.824 1.00 37.05 22 SER B O 1
ATOM 1042 N N . VAL B 1 5 ? -53.379 18.383 30.337 1.00 35.16 23 VAL B N 1
ATOM 1043 C CA . VAL B 1 5 ? -52.634 17.136 30.481 1.00 33.85 23 VAL B CA 1
ATOM 1044 C C . VAL B 1 5 ? -51.369 17.170 29.648 1.00 41.06 23 VAL B C 1
ATOM 1045 O O . VAL B 1 5 ? -50.292 16.813 30.120 1.00 45.11 23 VAL B O 1
ATOM 1049 N N . LYS B 1 6 ? -51.491 17.549 28.375 1.00 25.65 24 LYS B N 1
ATOM 1050 C CA . LYS B 1 6 ? -50.340 17.562 27.475 1.00 35.28 24 LYS B CA 1
ATOM 1051 C C . LYS B 1 6 ? -49.264 18.526 27.946 1.00 41.46 24 LYS B C 1
ATOM 1052 O O . LYS B 1 6 ? -48.081 18.291 27.699 1.00 43.81 24 LYS B O 1
ATOM 1058 N N . GLU B 1 7 ? -49.649 19.621 28.595 1.00 31.72 25 GLU B N 1
ATOM 1059 C CA . GLU B 1 7 ? -48.680 20.609 29.010 1.00 28.45 25 GLU B CA 1
ATOM 1060 C C . GLU B 1 7 ? -47.923 20.113 30.227 1.00 26.02 25 GLU B C 1
ATOM 1061 O O . GLU B 1 7 ? -46.755 20.437 30.371 1.00 26.11 25 GLU B O 1
ATOM 1067 N N . LEU B 1 8 ? -48.608 19.357 31.112 1.00 21.63 26 LEU B N 1
ATOM 1068 C CA . LEU B 1 8 ? -48.020 18.810 32.312 1.00 30.95 26 LEU B CA 1
ATOM 1069 C C . LEU B 1 8 ? -47.158 17.620 31.960 1.00 30.77 26 LEU B C 1
ATOM 1070 O O . LEU B 1 8 ? -46.097 17.436 32.541 1.00 24.14 26 LEU B O 1
ATOM 1075 N N . GLU B 1 9 ? -47.576 16.788 31.019 1.00 23.84 27 GLU B N 1
ATOM 1076 C CA . GLU B 1 9 ? -46.697 15.706 30.631 1.00 32.98 27 GLU B CA 1
ATOM 1077 C C . GLU B 1 9 ? -45.414 16.256 30.029 1.00 29.74 27 GLU B C 1
ATOM 1078 O O . GLU B 1 9 ? -44.328 15.788 30.360 1.00 40.61 27 GLU B O 1
ATOM 1084 N N . ASP B 1 10 ? -45.509 17.298 29.216 1.00 29.07 28 ASP B N 1
ATOM 1085 C CA . ASP B 1 10 ? -44.303 17.913 28.661 1.00 43.79 28 ASP B CA 1
ATOM 1086 C C . ASP B 1 10 ? -43.401 18.473 29.760 1.00 28.34 28 ASP B C 1
ATOM 1087 O O . ASP B 1 10 ? -42.173 18.331 29.697 1.00 37.12 28 ASP B O 1
ATOM 1092 N N . LYS B 1 11 ? -43.995 19.135 30.768 1.00 34.48 29 LYS B N 1
ATOM 1093 C CA . LYS B 1 11 ? -43.203 19.657 31.869 1.00 26.80 29 LYS B CA 1
ATOM 1094 C C . LYS B 1 11 ? -42.540 18.516 32.638 1.00 21.36 29 LYS B C 1
ATOM 1095 O O . LYS B 1 11 ? -41.367 18.584 32.958 1.00 25.69 29 LYS B O 1
ATOM 1101 N N . ASN B 1 12 ? -43.294 17.463 32.938 1.00 25.45 30 ASN B N 1
ATOM 1102 C CA . ASN B 1 12 ? -42.738 16.307 33.603 1.00 15.52 30 ASN B CA 1
ATOM 1103 C C . ASN B 1 12 ? -41.542 15.756 32.864 1.00 23.53 30 ASN B C 1
ATOM 1104 O O . ASN B 1 12 ? -40.584 15.339 33.487 1.00 23.75 30 ASN B O 1
ATOM 1109 N N . GLU B 1 13 ? -41.592 15.686 31.533 1.00 26.80 31 GLU B N 1
ATOM 1110 C CA . GLU B 1 13 ? -40.416 15.172 30.839 1.00 27.46 31 GLU B CA 1
ATOM 1111 C C . GLU B 1 13 ? -39.256 16.151 30.891 1.00 38.87 31 GLU B C 1
ATOM 1112 O O . GLU B 1 13 ? -38.102 15.739 30.819 1.00 44.60 31 GLU B O 1
ATOM 1118 N N . GLU B 1 14 ? -39.531 17.445 31.025 1.00 23.89 32 GLU B N 1
ATOM 1119 C CA . GLU B 1 14 ? -38.447 18.406 31.217 1.00 26.78 32 GLU B CA 1
ATOM 1120 C C . GLU B 1 14 ? -37.816 18.280 32.615 1.00 27.19 32 GLU B C 1
ATOM 1121 O O . GLU B 1 14 ? -36.599 18.391 32.777 1.00 32.03 32 GLU B O 1
ATOM 1127 N N . LEU B 1 15 ? -38.636 18.034 33.638 1.00 31.46 33 LEU B N 1
ATOM 1128 C CA . LEU B 1 15 ? -38.084 17.855 34.952 1.00 21.97 33 LEU B CA 1
ATOM 1129 C C . LEU B 1 15 ? -37.293 16.560 35.043 1.00 17.91 33 LEU B C 1
ATOM 1130 O O . LEU B 1 15 ? -36.273 16.514 35.742 1.00 24.04 33 LEU B O 1
ATOM 1135 N N . LEU B 1 16 ? -37.763 15.483 34.403 1.00 26.23 34 LEU B N 1
ATOM 1136 C CA . LEU B 1 16 ? -36.994 14.244 34.386 1.00 31.35 34 LEU B CA 1
ATOM 1137 C C . LEU B 1 16 ? -35.644 14.440 33.708 1.00 30.25 34 LEU B C 1
ATOM 1138 O O . LEU B 1 16 ? -34.630 13.896 34.150 1.00 34.90 34 LEU B O 1
ATOM 1143 N N . SER B 1 17 ? -35.616 15.160 32.606 1.00 27.06 35 SER B N 1
ATOM 1144 C CA . SER B 1 17 ? -34.336 15.399 31.964 1.00 36.39 35 SER B CA 1
ATOM 1145 C C . SER B 1 17 ? -33.413 16.241 32.843 1.00 46.22 35 SER B C 1
ATOM 1146 O O . SER B 1 17 ? -32.197 16.038 32.828 1.00 42.87 35 SER B O 1
ATOM 1149 N N . GLU B 1 18 ? -33.969 17.161 33.640 1.00 37.76 36 GLU B N 1
ATOM 1150 C CA . GLU B 1 18 ? -33.140 17.947 34.552 1.00 35.79 36 GLU B CA 1
ATOM 1151 C C . GLU B 1 18 ? -32.643 17.123 35.741 1.00 33.26 36 GLU B C 1
ATOM 1152 O O . GLU B 1 18 ? -31.524 17.347 36.218 1.00 25.06 36 GLU B O 1
ATOM 1158 N N . ILE B 1 19 ? -33.452 16.177 36.244 1.00 32.27 37 ILE B N 1
ATOM 1159 C CA . ILE B 1 19 ? -32.965 15.255 37.278 1.00 26.74 37 ILE B CA 1
ATOM 1160 C C . ILE B 1 19 ? -31.777 14.442 36.761 1.00 34.75 37 ILE B C 1
ATOM 1161 O O . ILE B 1 19 ? -30.792 14.221 37.477 1.00 33.53 37 ILE B O 1
ATOM 1166 N N . ALA B 1 20 ? -31.852 13.995 35.508 1.00 33.34 38 ALA B N 1
ATOM 1167 C CA . ALA B 1 20 ? -30.778 13.207 34.931 1.00 49.21 38 ALA B CA 1
ATOM 1168 C C . ALA B 1 20 ? -29.491 14.012 34.863 1.00 40.67 38 ALA B C 1
ATOM 1169 O O . ALA B 1 20 ? -28.420 13.486 35.145 1.00 37.23 38 ALA B O 1
ATOM 1171 N N . HIS B 1 21 ? -29.569 15.288 34.490 1.00 28.22 39 HIS B N 1
ATOM 1172 C CA A HIS B 1 21 ? -28.350 16.093 34.463 0.50 42.94 39 HIS B CA 1
ATOM 1173 C CA B HIS B 1 21 ? -28.348 16.089 34.463 0.50 42.94 39 HIS B CA 1
ATOM 1174 C C . HIS B 1 21 ? -27.799 16.312 35.861 1.00 36.17 39 HIS B C 1
ATOM 1175 O O . HIS B 1 21 ? -26.603 16.198 36.096 1.00 32.14 39 HIS B O 1
ATOM 1188 N N . LEU B 1 22 ? -28.670 16.602 36.828 1.00 35.93 40 LEU B N 1
ATOM 1189 C CA . LEU B 1 22 ? -28.173 16.852 38.149 1.00 20.58 40 LEU B CA 1
ATOM 1190 C C . LEU B 1 22 ? -27.626 15.583 38.778 1.00 24.58 40 LEU B C 1
ATOM 1191 O O . LEU B 1 22 ? -26.690 15.652 39.571 1.00 27.70 40 LEU B O 1
ATOM 1196 N N . LYS B 1 23 ? -28.222 14.424 38.495 1.00 23.26 41 LYS B N 1
ATOM 1197 C CA . LYS B 1 23 ? -27.636 13.185 38.989 1.00 33.88 41 LYS B CA 1
ATOM 1198 C C . LYS B 1 23 ? -26.252 12.951 38.403 1.00 32.27 41 LYS B C 1
ATOM 1199 O O . LYS B 1 23 ? -25.339 12.536 39.123 1.00 29.65 41 LYS B O 1
ATOM 1205 N N . ASN B 1 24 ? -26.082 13.183 37.095 1.00 21.35 42 ASN B N 1
ATOM 1206 C CA . ASN B 1 24 ? -24.752 13.062 36.493 1.00 21.78 42 ASN B CA 1
ATOM 1207 C C . ASN B 1 24 ? -23.766 13.999 37.157 1.00 28.82 42 ASN B C 1
ATOM 1208 O O . ASN B 1 24 ? -22.637 13.615 37.464 1.00 36.20 42 ASN B O 1
ATOM 1213 N N . GLU B 1 25 ? -24.210 15.209 37.465 1.00 24.07 43 GLU B N 1
ATOM 1214 C CA . GLU B 1 25 ? -23.322 16.172 38.074 1.00 31.23 43 GLU B CA 1
ATOM 1215 C C . GLU B 1 25 ? -22.941 15.733 39.460 1.00 41.26 43 GLU B C 1
ATOM 1216 O O . GLU B 1 25 ? -21.779 15.840 39.839 1.00 42.17 43 GLU B O 1
ATOM 1222 N N . VAL B 1 26 ? -23.894 15.201 40.225 1.00 37.56 44 VAL B N 1
ATOM 1223 C CA . VAL B 1 26 ? -23.535 14.654 41.529 1.00 25.67 44 VAL B CA 1
ATOM 1224 C C . VAL B 1 26 ? -22.474 13.562 41.378 1.00 23.61 44 VAL B C 1
ATOM 1225 O O . VAL B 1 26 ? -21.521 13.505 42.154 1.00 32.66 44 VAL B O 1
ATOM 1229 N N . ALA B 1 27 ? -22.623 12.696 40.383 1.00 31.95 45 ALA B N 1
ATOM 1230 C CA . ALA B 1 27 ? -21.687 11.587 40.224 1.00 38.90 45 ALA B CA 1
ATOM 1231 C C . ALA B 1 27 ? -20.302 12.100 39.904 1.00 34.16 45 ALA B C 1
ATOM 1232 O O . ALA B 1 27 ? -19.300 11.577 40.410 1.00 32.31 45 ALA B O 1
ATOM 1234 N N . ARG B 1 28 ? -20.229 13.123 39.055 1.00 29.23 46 ARG B N 1
ATOM 1235 C CA . ARG B 1 28 ? -18.955 13.659 38.647 1.00 36.25 46 ARG B CA 1
ATOM 1236 C C . ARG B 1 28 ? -18.272 14.334 39.818 1.00 40.37 46 ARG B C 1
ATOM 1237 O O . ARG B 1 28 ? -17.070 14.160 40.028 1.00 38.82 46 ARG B O 1
ATOM 1245 N N . LEU B 1 29 ? -19.039 15.052 40.640 1.00 34.75 47 LEU B N 1
ATOM 1246 C CA . LEU B 1 29 ? -18.416 15.739 41.762 1.00 28.05 47 LEU B CA 1
ATOM 1247 C C . LEU B 1 29 ? -18.040 14.777 42.873 1.00 24.46 47 LEU B C 1
ATOM 1248 O O . LEU B 1 29 ? -17.081 15.039 43.597 1.00 30.14 47 LEU B O 1
ATOM 1253 N N . LYS B 1 30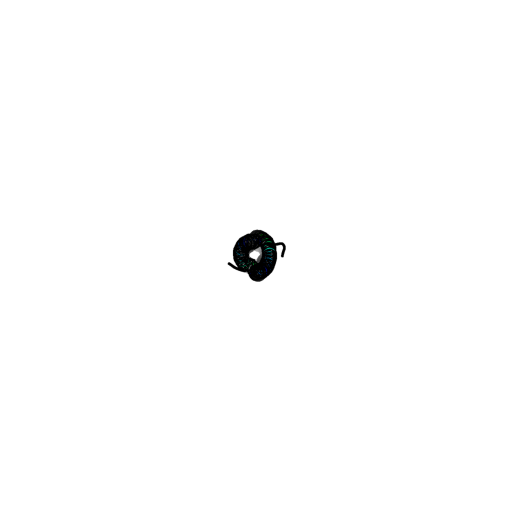 ? -18.814 13.702 43.086 1.00 29.59 48 LYS B N 1
ATOM 1254 C CA . LYS B 1 30 ? -18.375 12.699 44.059 1.00 26.91 48 LYS B CA 1
ATOM 1255 C C . LYS B 1 30 ? -17.012 12.095 43.658 1.00 33.01 48 LYS B C 1
ATOM 1256 O O . LYS B 1 30 ? -16.142 11.843 44.505 1.00 35.28 48 LYS B O 1
ATOM 1262 N N . LYS B 1 31 ? -16.808 11.886 42.364 1.00 35.53 49 LYS B N 1
ATOM 1263 C CA . LYS B 1 31 ? -15.568 11.318 41.882 1.00 29.47 49 LYS B CA 1
ATOM 1264 C C . LYS B 1 31 ? -14.423 12.321 41.993 1.00 27.69 49 LYS B C 1
ATOM 1265 O O . LYS B 1 31 ? -13.291 11.943 42.300 1.00 41.39 49 LYS B O 1
ATOM 1271 N N . LEU B 1 32 ? -14.679 13.602 41.751 1.00 31.02 50 LEU B N 1
ATOM 1272 C CA . LEU B 1 32 ? -13.588 14.558 41.921 1.00 30.40 50 LEU B CA 1
ATOM 1273 C C . LEU B 1 32 ? -13.221 14.675 43.389 1.00 30.81 50 LEU B C 1
ATOM 1274 O O . LEU B 1 32 ? -12.049 14.762 43.732 1.00 31.18 50 LEU B O 1
ATOM 1279 N N . LEU B 1 33 ? -14.235 14.681 44.281 1.00 31.99 51 LEU B N 1
ATOM 1280 C CA . LEU B 1 33 ? -13.952 14.827 45.704 1.00 25.55 51 LEU B CA 1
ATOM 1281 C C . LEU B 1 33 ? -13.165 13.625 46.214 1.00 34.77 51 LEU B C 1
ATOM 1282 O O . LEU B 1 33 ? -12.252 13.770 47.035 1.00 36.05 51 LEU B O 1
ATOM 1287 N N . GLN B 1 34 ? -13.475 12.440 45.699 1.00 40.93 52 GLN B N 1
ATOM 1288 C CA . GLN B 1 34 ? -12.757 11.245 46.101 1.00 42.92 52 GLN B CA 1
ATOM 1289 C C . GLN B 1 34 ? -11.299 11.321 45.685 1.00 40.12 52 GLN B C 1
ATOM 1290 O O . GLN B 1 34 ? -10.402 10.973 46.452 1.00 35.54 52 GLN B O 1
ATOM 1296 N N . ARG B 1 35 ? -11.036 11.769 44.462 1.00 27.02 53 ARG B N 1
ATOM 1297 C CA . ARG B 1 35 ? -9.646 11.773 44.033 1.00 34.74 53 ARG B CA 1
ATOM 1298 C C . ARG B 1 35 ? -8.898 12.857 44.766 1.00 37.99 53 ARG B C 1
ATOM 1299 O O . ARG B 1 35 ? -7.716 12.712 45.079 1.00 32.95 53 ARG B O 1
ATOM 1307 N N . CYS B 1 36 ? -9.608 13.916 45.117 1.00 36.00 54 CYS B N 1
ATOM 1308 C CA . CYS B 1 36 ? -8.996 15.028 45.803 1.00 40.07 54 CYS B CA 1
ATOM 1309 C C . CYS B 1 36 ? -8.588 14.639 47.217 1.00 30.67 54 CYS B C 1
ATOM 1310 O O . CYS B 1 36 ? -7.584 15.133 47.726 1.00 37.72 54 CYS B O 1
ATOM 1313 N N . LEU B 1 37 ? -9.416 13.816 47.897 1.00 31.05 55 LEU B N 1
ATOM 1314 C CA . LEU B 1 37 ? -9.086 13.418 49.256 1.00 29.58 55 LEU B CA 1
ATOM 1315 C C . LEU B 1 37 ? -7.975 12.373 49.263 1.00 37.00 55 LEU B C 1
ATOM 1316 O O . LEU B 1 37 ? -7.137 12.349 50.177 1.00 40.18 55 LEU B O 1
ATOM 1321 N N . ALA B 1 38 ? -7.925 11.528 48.242 1.00 38.70 56 ALA B N 1
ATOM 1322 C CA . ALA B 1 38 ? -6.765 10.672 48.082 1.00 38.26 56 ALA B CA 1
ATOM 1323 C C . ALA B 1 38 ? -5.496 11.504 47.942 1.00 38.64 56 ALA B C 1
ATOM 1324 O O . ALA B 1 38 ? -4.485 11.214 48.590 1.00 42.03 56 ALA B O 1
ATOM 1326 N N . ALA B 1 39 ? -5.524 12.542 47.087 1.00 36.83 57 ALA B N 1
ATOM 1327 C CA . ALA B 1 39 ? -4.336 13.371 46.916 1.00 33.21 57 ALA B CA 1
ATOM 1328 C C . ALA B 1 39 ? -3.985 14.089 48.210 1.00 41.22 57 ALA B C 1
ATOM 1329 O O . ALA B 1 39 ? -2.804 14.260 48.528 1.00 37.72 57 ALA B O 1
ATOM 1331 N N . ASN B 1 40 ? -4.998 14.458 49.004 1.00 35.33 58 ASN B N 1
ATOM 1332 C CA . ASN B 1 40 ? -4.733 15.050 50.317 1.00 33.28 58 ASN B CA 1
ATOM 1333 C C . ASN B 1 40 ? -3.967 14.088 51.223 1.00 33.72 58 ASN B C 1
ATOM 1334 O O . ASN B 1 40 ? -3.033 14.487 51.938 1.00 36.69 58 ASN B O 1
ATOM 1339 N N . GLN B 1 41 ? -4.344 12.811 51.209 1.00 35.99 59 GLN B N 1
ATOM 1340 C CA . GLN B 1 41 ? -3.675 11.815 52.045 1.00 47.29 59 GLN B CA 1
ATOM 1341 C C . GLN B 1 41 ? -2.201 11.661 51.675 1.00 38.16 59 GLN B C 1
ATOM 1342 O O . GLN B 1 41 ? -1.343 11.561 52.554 1.00 38.12 59 GLN B O 1
ATOM 1348 N N . GLU B 1 42 ? -1.887 11.643 50.373 1.00 30.97 60 GLU B N 1
ATOM 1349 C CA . GLU B 1 42 ? -0.493 11.558 49.956 1.00 34.50 60 GLU B CA 1
ATOM 1350 C C . GLU B 1 42 ? 0.309 12.798 50.354 1.00 38.79 60 GLU B C 1
ATOM 1351 O O . GLU B 1 42 ? 1.510 12.697 50.617 1.00 37.82 60 GLU B O 1
ATOM 1357 N N . LEU B 1 43 ? -0.322 13.983 50.376 1.00 35.75 61 LEU B N 1
ATOM 1358 C CA . LEU B 1 43 ? 0.388 15.212 50.742 1.00 28.13 61 LEU B CA 1
ATOM 1359 C C . LEU B 1 43 ? 0.601 15.329 52.236 1.00 28.62 61 LEU B C 1
ATOM 1360 O O . LEU B 1 43 ? 1.556 15.961 52.662 1.00 35.35 61 LEU B O 1
ATOM 1365 N N . ARG B 1 44 ? -0.333 14.833 53.044 1.00 30.35 62 ARG B N 1
ATOM 1366 C CA . ARG B 1 44 ? -0.088 14.776 54.471 1.00 30.02 62 ARG B CA 1
ATOM 1367 C C . ARG B 1 44 ? 0.975 13.733 54.791 1.00 30.48 62 ARG B C 1
ATOM 1368 O O . ARG B 1 44 ? 1.829 13.958 55.661 1.00 33.48 62 ARG B O 1
ATOM 1376 N N . ASP B 1 45 ? 0.986 12.603 54.070 1.00 33.81 63 ASP B N 1
ATOM 1377 C CA . ASP B 1 45 ? 2.065 11.616 54.264 1.00 34.56 63 ASP B CA 1
ATOM 1378 C C . ASP B 1 45 ? 3.428 12.196 53.900 1.00 43.31 63 ASP B C 1
ATOM 1379 O O . ASP B 1 45 ? 4.411 12.001 54.622 1.00 46.80 63 ASP B O 1
ATOM 1384 N N . ALA B 1 46 ? 3.508 12.890 52.753 1.00 45.11 64 ALA B N 1
ATOM 1385 C CA . ALA B 1 46 ? 4.749 13.545 52.335 1.00 43.15 64 ALA B CA 1
ATOM 1386 C C . ALA B 1 46 ? 5.214 14.602 53.348 1.00 46.68 64 ALA B C 1
ATOM 1387 O O . ALA B 1 46 ? 6.380 14.615 53.750 1.00 43.22 64 ALA B O 1
ATOM 1389 N N . ILE B 1 47 ? 4.319 15.517 53.746 1.00 37.45 65 ILE B N 1
ATOM 1390 C CA . ILE B 1 47 ? 4.693 16.535 54.727 1.00 29.41 65 ILE B CA 1
ATOM 1391 C C . ILE B 1 47 ? 5.312 15.897 55.962 1.00 43.82 65 ILE B C 1
ATOM 1392 O O . ILE B 1 47 ? 6.320 16.376 56.501 1.00 50.47 65 ILE B O 1
ATOM 1397 N N . ARG B 1 48 ? 4.665 14.861 56.491 1.00 46.15 66 ARG B N 1
ATOM 1398 C CA . ARG B 1 48 ? 5.144 14.267 57.732 1.00 37.41 66 ARG B CA 1
ATOM 1399 C C . ARG B 1 48 ? 6.553 13.754 57.548 1.00 49.62 66 ARG B C 1
ATOM 1400 O O . ARG B 1 48 ? 7.424 13.980 58.397 1.00 46.31 66 ARG B O 1
ATOM 1408 N N . GLN B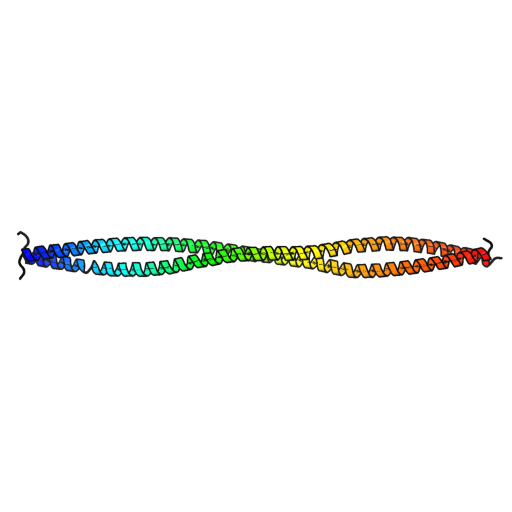 1 49 ? 6.795 13.084 56.419 1.00 47.04 67 GLN B N 1
ATOM 1409 C CA . GLN B 1 49 ? 8.111 12.519 56.144 1.00 41.15 67 GLN B CA 1
ATOM 1410 C C . GLN B 1 49 ? 9.175 13.604 56.048 1.00 39.98 67 GLN B C 1
ATOM 1411 O O . GLN B 1 49 ? 10.250 13.496 56.655 1.00 54.00 67 GLN B O 1
ATOM 1417 N N . SER B 1 50 ? 8.893 14.660 55.285 1.00 47.48 68 SER B N 1
ATOM 1418 C CA . SER B 1 50 ? 9.827 15.772 55.189 1.00 45.01 68 SER B CA 1
ATOM 1419 C C . SER B 1 50 ? 10.171 16.305 56.571 1.00 52.93 68 SER B C 1
ATOM 1420 O O . SER B 1 50 ? 11.312 16.682 56.838 1.00 56.10 68 SER B O 1
ATOM 1423 N N . ASN B 1 51 ? 9.193 16.311 57.476 1.00 45.33 69 ASN B N 1
ATOM 1424 C CA . ASN B 1 51 ? 9.449 16.778 58.830 1.00 47.29 69 ASN B CA 1
ATOM 1425 C C . ASN B 1 51 ? 10.230 15.761 59.633 1.00 55.11 69 ASN B C 1
ATOM 1426 O O . ASN B 1 51 ? 11.152 16.126 60.364 1.00 52.72 69 ASN B O 1
ATOM 1431 N N . GLN B 1 52 ? 9.867 14.489 59.535 1.00 56.84 70 GLN B N 1
ATOM 1432 C CA . GLN B 1 52 ? 10.649 13.486 60.232 1.00 46.17 70 GLN B CA 1
ATOM 1433 C C . GLN B 1 52 ? 12.111 13.533 59.785 1.00 56.98 70 GLN B C 1
ATOM 1434 O O . GLN B 1 52 ? 13.022 13.384 60.606 1.00 53.52 70 GLN B O 1
ATOM 1440 N N . ILE B 1 53 ? 12.366 13.782 58.501 1.00 53.09 71 ILE B N 1
ATOM 1441 C CA . ILE B 1 53 ? 13.758 13.872 58.057 1.00 45.63 71 ILE B CA 1
ATOM 1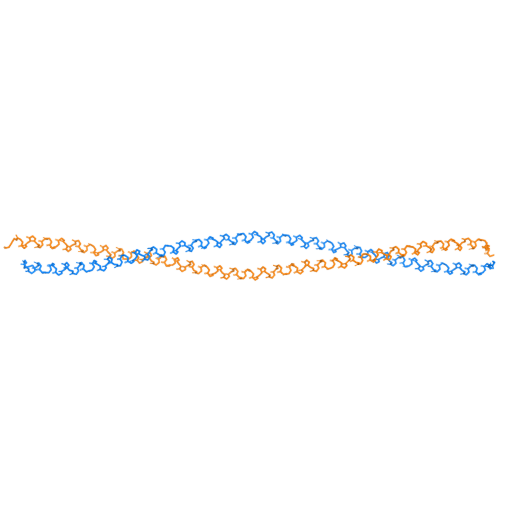442 C C . ILE B 1 53 ? 14.425 15.117 58.637 1.00 53.68 71 ILE B C 1
ATOM 1443 O O . ILE B 1 53 ? 15.565 15.055 59.117 1.00 61.62 71 ILE B O 1
ATOM 1448 N N . LEU B 1 54 ? 13.723 16.262 58.614 1.00 45.90 72 LEU B N 1
ATOM 1449 C CA . LEU B 1 54 ? 14.239 17.485 59.228 1.00 43.93 72 LEU B CA 1
ATOM 1450 C C . LEU B 1 54 ? 14.668 17.246 60.666 1.00 56.83 72 LEU B C 1
ATOM 1451 O O . LEU B 1 54 ? 15.766 17.655 61.077 1.00 67.08 72 LEU B O 1
ATOM 1456 N N . ARG B 1 55 ? 13.800 16.590 61.455 1.00 55.96 73 ARG B N 1
ATOM 1457 C CA . ARG B 1 55 ? 14.087 16.396 62.875 1.00 46.01 73 ARG B CA 1
ATOM 1458 C C . ARG B 1 55 ? 15.274 15.482 63.069 1.00 41.20 73 ARG B C 1
ATOM 1459 O O . ARG B 1 55 ? 16.138 15.762 63.909 1.00 54.86 73 ARG B O 1
ATOM 1467 N N . GLU B 1 56 ? 15.367 14.396 62.293 1.00 58.56 74 GLU B N 1
ATOM 1468 C CA . GLU B 1 56 ? 16.512 13.500 62.459 1.00 63.32 74 GLU B CA 1
ATOM 1469 C C . GLU B 1 56 ? 17.811 14.152 61.996 1.00 62.67 74 GLU B C 1
ATOM 1470 O O . GLU B 1 56 ? 18.824 14.066 62.697 1.00 62.01 74 GLU B O 1
ATOM 1476 N N . ARG B 1 57 ? 17.800 14.853 60.853 1.00 71.07 75 ARG B N 1
ATOM 1477 C CA . ARG B 1 57 ? 18.986 15.627 60.468 1.00 69.26 75 ARG B CA 1
ATOM 1478 C C . ARG B 1 57 ? 19.476 16.553 61.587 1.00 58.67 75 ARG B C 1
ATOM 1479 O O . ARG B 1 57 ? 20.676 16.829 61.682 1.00 49.40 75 ARG B O 1
ATOM 1487 N N . ALA B 1 58 ? 18.566 17.065 62.422 1.00 65.84 76 ALA B N 1
ATOM 1488 C CA . ALA B 1 58 ? 18.967 18.069 63.395 1.00 56.73 76 ALA B CA 1
ATOM 1489 C C . ALA B 1 58 ? 19.568 17.423 64.636 1.00 57.57 76 ALA B C 1
ATOM 1490 O O . ALA B 1 58 ? 20.546 17.941 65.184 1.00 66.88 76 ALA B O 1
ATOM 1492 N N . GLU B 1 59 ? 19.020 16.279 65.070 1.00 57.54 77 GLU B N 1
ATOM 1493 C CA . GLU B 1 59 ? 19.611 15.533 66.184 1.00 56.80 77 GLU B CA 1
ATOM 1494 C C . GLU B 1 59 ? 20.950 14.922 65.790 1.00 66.41 77 GLU B C 1
ATOM 1495 O O . GLU B 1 59 ? 21.924 14.987 66.557 1.00 57.51 77 GLU B O 1
ATOM 1501 N N . GLU B 1 60 ? 20.997 14.260 64.626 1.00 68.10 78 GLU B N 1
ATOM 1502 C CA . GLU B 1 60 ? 22.264 13.748 64.112 1.00 75.87 78 GLU B CA 1
ATOM 1503 C C . GLU B 1 60 ? 23.342 14.826 64.167 1.00 61.25 78 GLU B C 1
ATOM 1504 O O . GLU B 1 60 ? 24.413 14.617 64.745 1.00 61.29 78 GLU B O 1
ATOM 1510 N N . LEU B 1 61 ? 23.060 16.006 63.604 1.00 47.83 79 LEU B N 1
ATOM 1511 C CA . LEU B 1 61 ? 24.015 17.111 63.665 1.00 61.35 79 LEU B CA 1
ATOM 1512 C C . LEU B 1 61 ? 24.484 17.428 65.091 1.00 70.37 79 LEU B C 1
ATOM 1513 O O . LEU B 1 61 ? 25.615 17.886 65.275 1.00 71.38 79 LEU B O 1
ATOM 1518 N N . LEU B 1 62 ? 23.641 17.206 66.110 1.00 62.96 80 LEU B N 1
ATOM 1519 C CA . LEU B 1 62 ? 24.041 17.520 67.480 1.00 53.32 80 LEU B CA 1
ATOM 1520 C C . LEU B 1 62 ? 24.947 16.449 68.086 1.00 63.25 80 LEU B C 1
ATOM 1521 O O . LEU B 1 62 ? 25.875 16.775 68.834 1.00 73.06 80 LEU B O 1
ATOM 1526 N N . HIS B 1 63 ? 24.668 15.171 67.819 1.00 58.78 81 HIS B N 1
ATOM 1527 C CA . HIS B 1 63 ? 25.548 14.108 68.293 1.00 57.82 81 HIS B CA 1
ATOM 1528 C C . HIS B 1 63 ? 26.892 14.162 67.595 1.00 65.23 81 HIS B C 1
ATOM 1529 O O . HIS B 1 63 ? 27.931 14.035 68.240 1.00 72.14 81 HIS B O 1
ATOM 1536 N N . PHE B 1 64 ? 26.891 14.320 66.270 1.00 60.22 82 PHE B N 1
ATOM 1537 C CA . PHE B 1 64 ? 28.138 14.493 65.529 1.00 57.54 82 PHE B CA 1
ATOM 1538 C C . PHE B 1 64 ? 28.964 15.644 66.094 1.00 51.21 82 PHE B C 1
ATOM 1539 O O . PHE B 1 64 ? 30.162 15.494 66.332 1.00 50.93 82 PHE B O 1
ATOM 1547 N N . GLN B 1 65 ? 28.335 16.795 66.347 1.00 57.07 83 GLN B N 1
ATOM 1548 C CA . GLN B 1 65 ? 29.079 17.944 66.849 1.00 60.54 83 GLN B CA 1
ATOM 1549 C C . GLN B 1 65 ? 29.687 17.673 68.229 1.00 58.40 83 GLN B C 1
ATOM 1550 O O . GLN B 1 65 ? 30.846 18.006 68.474 1.00 54.91 83 GLN B O 1
ATOM 1556 N N . ALA B 1 66 ? 28.923 17.076 69.139 1.00 47.28 84 ALA B N 1
ATOM 1557 C CA . ALA B 1 66 ? 29.476 16.705 70.432 1.00 54.79 84 ALA B CA 1
ATOM 1558 C C . ALA B 1 66 ? 30.626 15.708 70.266 1.00 55.68 84 ALA B C 1
ATOM 1559 O O . ALA B 1 66 ? 31.668 15.817 70.933 1.00 50.67 84 ALA B O 1
ATOM 1561 N N . SER B 1 67 ? 30.465 14.752 69.353 1.00 61.42 85 SER B N 1
ATOM 1562 C CA . SER B 1 67 ? 31.515 13.783 69.069 1.00 53.45 85 SER B CA 1
ATOM 1563 C C . SER B 1 67 ? 32.768 14.472 68.552 1.00 42.29 85 SER B C 1
ATOM 1564 O O . SER B 1 67 ? 33.881 14.201 69.017 1.00 45.38 85 SER B O 1
ATOM 1567 N N . GLN B 1 68 ? 32.597 15.379 67.588 1.00 41.54 86 GLN B N 1
ATOM 1568 C CA . GLN B 1 68 ? 33.716 16.121 67.008 1.00 44.43 86 GLN B CA 1
ATOM 1569 C C . GLN B 1 68 ? 34.459 16.937 68.052 1.00 53.67 86 GLN B C 1
ATOM 1570 O O . GLN B 1 68 ? 35.683 17.016 68.031 1.00 48.85 86 GLN B O 1
ATOM 1576 N N . ARG B 1 69 ? 33.727 17.629 68.914 1.00 55.95 87 ARG B N 1
ATOM 1577 C CA . ARG B 1 69 ? 34.359 18.424 69.943 1.00 44.55 87 ARG B CA 1
ATOM 1578 C C . ARG B 1 69 ? 35.208 17.547 70.865 1.00 44.04 87 ARG B C 1
ATOM 1579 O O . ARG B 1 69 ? 36.262 17.983 71.373 1.00 40.91 87 ARG B O 1
ATOM 1587 N N . GLU B 1 70 ? 34.800 16.294 71.063 1.00 47.93 88 GLU B N 1
ATOM 1588 C CA . GLU B 1 70 ? 35.541 15.437 71.978 1.00 47.48 88 GLU B CA 1
ATOM 1589 C C . GLU B 1 70 ? 36.836 14.949 71.353 1.00 40.36 88 GLU B C 1
ATOM 1590 O O . GLU B 1 70 ? 37.863 14.893 72.029 1.00 49.04 88 GLU B O 1
ATOM 1596 N N . GLU B 1 71 ? 36.822 14.645 70.059 1.00 44.61 89 GLU B N 1
ATOM 1597 C CA . GLU B 1 71 ? 38.062 14.232 69.420 1.00 38.20 89 GLU B CA 1
ATOM 1598 C C . GLU B 1 71 ? 38.986 15.411 69.103 1.00 40.85 89 GLU B C 1
ATOM 1599 O O . GLU B 1 71 ? 40.204 15.247 69.137 1.00 50.79 89 GLU B O 1
ATOM 1605 N N . LYS B 1 72 ? 38.439 16.582 68.781 1.00 33.63 90 LYS B N 1
ATOM 1606 C CA . LYS B 1 72 ? 39.290 17.753 68.618 1.00 41.19 90 LYS B CA 1
ATOM 1607 C C . LYS B 1 72 ? 40.010 18.076 69.915 1.00 48.03 90 LYS B C 1
ATOM 1608 O O . LYS B 1 72 ? 41.203 18.387 69.914 1.00 49.75 90 LYS B O 1
ATOM 1614 N N . GLU B 1 73 ? 39.297 17.990 71.033 1.00 49.84 91 GLU B N 1
ATOM 1615 C CA . GLU B 1 73 ? 39.883 18.279 72.331 1.00 44.87 91 GLU B CA 1
ATOM 1616 C C . GLU B 1 73 ? 40.983 17.287 72.673 1.00 38.28 91 GLU B C 1
ATOM 1617 O O . GLU B 1 73 ? 42.024 17.648 73.243 1.00 41.23 91 GLU B O 1
ATOM 1623 N N . PHE B 1 74 ? 40.757 16.021 72.380 1.00 41.60 92 PHE B N 1
ATOM 1624 C CA . PHE B 1 74 ? 41.780 15.048 72.693 1.00 43.66 92 PHE B CA 1
ATOM 1625 C C . PHE B 1 74 ? 42.993 15.255 71.798 1.00 36.92 92 PHE B C 1
ATOM 1626 O O . PHE B 1 74 ? 44.136 15.145 72.243 1.00 35.75 92 PHE B O 1
ATOM 1634 N N . LEU B 1 75 ? 42.777 15.610 70.547 1.00 39.02 93 LEU B N 1
ATOM 1635 C CA . LEU B 1 75 ? 43.943 15.808 69.673 1.00 38.50 93 LEU B CA 1
ATOM 1636 C C . LEU B 1 75 ? 44.743 17.037 70.088 1.00 38.58 93 LEU B C 1
ATOM 1637 O O . LEU B 1 75 ? 45.963 17.058 69.989 1.00 40.58 93 LEU B O 1
ATOM 1642 N N . MET B 1 76 ? 44.061 18.068 70.554 1.00 36.49 94 MET B N 1
ATOM 1643 C CA . MET B 1 76 ? 44.747 19.277 70.955 1.00 35.81 94 MET B CA 1
ATOM 1644 C C . MET B 1 76 ? 45.598 19.014 72.189 1.00 50.65 94 MET B C 1
ATOM 1645 O O . MET B 1 76 ? 46.729 19.504 72.288 1.00 50.65 94 MET B O 1
ATOM 1650 N N . SER B 1 77 ? 45.079 18.202 73.122 1.00 54.50 95 SER B N 1
ATOM 1651 C CA . SER B 1 77 ? 45.849 17.793 74.293 1.00 40.67 95 SER B CA 1
ATOM 1652 C C . SER B 1 77 ? 47.101 17.007 73.895 1.00 33.39 95 SER B C 1
ATOM 1653 O O . SER B 1 77 ? 48.183 17.232 74.447 1.00 43.31 95 SER B O 1
ATOM 1656 N N . LYS B 1 78 ? 46.980 16.081 72.945 1.00 43.41 96 LYS B N 1
ATOM 1657 C CA . LYS B 1 78 ? 48.179 15.429 72.437 1.00 39.18 96 LYS B CA 1
ATOM 1658 C C . LYS B 1 78 ? 49.133 16.430 71.789 1.00 32.21 96 LYS B C 1
ATOM 1659 O O . LYS B 1 78 ? 50.350 16.319 71.948 1.00 33.81 96 LYS B O 1
ATOM 1665 N N . PHE B 1 79 ? 48.615 17.412 71.061 1.00 32.13 97 PHE B N 1
ATOM 1666 C CA . PHE B 1 79 ? 49.539 18.363 70.439 1.00 33.35 97 PHE B CA 1
ATOM 1667 C C . PHE B 1 79 ? 50.265 19.198 71.480 1.00 43.40 97 PHE B C 1
ATOM 1668 O O . PHE B 1 79 ? 51.459 19.480 71.340 1.00 39.46 97 PHE B O 1
ATOM 1676 N N . GLN B 1 80 ? 49.545 19.651 72.501 1.00 35.20 98 GLN B N 1
ATOM 1677 C CA . GLN B 1 80 ? 50.147 20.570 73.440 1.00 32.09 98 GLN B CA 1
ATOM 1678 C C . GLN B 1 80 ? 51.151 19.856 74.314 1.00 38.69 98 GLN B C 1
ATOM 1679 O O . GLN B 1 80 ? 52.172 20.442 74.681 1.00 34.08 98 GLN B O 1
ATOM 1685 N N . GLU B 1 81 ? 50.913 18.585 74.648 1.00 41.63 99 GLU B N 1
ATOM 1686 C CA . GLU B 1 81 ? 51.929 17.915 75.444 1.00 45.48 99 GLU B CA 1
ATOM 1687 C C . GLU B 1 81 ? 53.176 17.649 74.603 1.00 39.24 99 GLU B C 1
ATOM 1688 O O . GLU B 1 81 ? 54.282 17.818 75.103 1.00 40.87 99 GLU B O 1
ATOM 1694 N N . ALA B 1 82 ? 53.019 17.344 73.305 1.00 35.51 100 ALA B N 1
ATOM 1695 C CA . ALA B 1 82 ? 54.181 17.211 72.429 1.00 36.81 100 ALA B CA 1
ATOM 1696 C C . ALA B 1 82 ? 54.922 18.533 72.276 1.00 35.61 100 ALA B C 1
ATOM 1697 O O . ALA B 1 82 ? 56.147 18.554 72.277 1.00 30.40 100 ALA B O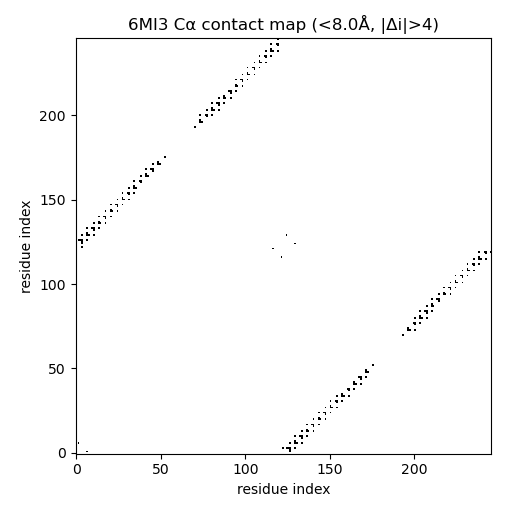 1
ATOM 1699 N N . ARG B 1 83 ? 54.199 19.649 72.166 1.00 40.15 101 ARG B N 1
ATOM 1700 C CA . ARG B 1 83 ? 54.867 20.934 72.005 1.00 31.27 101 ARG B CA 1
ATOM 1701 C C . ARG B 1 83 ? 55.613 21.343 73.273 1.00 32.12 101 ARG B C 1
ATOM 1702 O O . ARG B 1 83 ? 56.702 21.929 73.195 1.00 33.66 101 ARG B O 1
ATOM 1710 N N . LYS B 1 84 ? 55.019 21.107 74.452 1.00 38.81 102 LYS B N 1
ATOM 1711 C CA . LYS B 1 84 ? 55.741 21.320 75.708 1.00 35.24 102 LYS B CA 1
ATOM 1712 C C . LYS B 1 84 ? 57.009 20.475 75.773 1.00 34.29 102 LYS B C 1
ATOM 1713 O O . LYS B 1 84 ? 58.056 20.947 76.220 1.00 43.22 102 LYS B O 1
ATOM 1719 N N . LEU B 1 85 ? 56.906 19.204 75.400 1.00 33.58 103 LEU B N 1
ATOM 1720 C CA . LEU B 1 85 ? 58.083 18.348 75.349 1.00 33.10 103 LEU B CA 1
ATOM 1721 C C . LEU B 1 85 ? 59.144 18.944 74.438 1.00 26.66 103 LEU B C 1
ATOM 1722 O O . LEU B 1 85 ? 60.335 18.929 74.753 1.00 33.30 103 LEU B O 1
ATOM 1727 N N . VAL B 1 86 ? 58.735 19.497 73.297 1.00 26.61 104 VAL B N 1
ATOM 1728 C CA . VAL B 1 86 ? 59.760 20.090 72.424 1.00 28.54 104 VAL B CA 1
ATOM 1729 C C . VAL B 1 86 ? 60.502 21.211 73.148 1.00 26.51 104 VAL B C 1
ATOM 1730 O O . VAL B 1 86 ? 61.718 21.383 72.996 1.00 30.61 104 VAL B O 1
ATOM 1734 N N . GLU B 1 87 ? 59.758 22.049 73.865 1.00 38.75 105 GLU B N 1
ATOM 1735 C CA . GLU B 1 87 ? 60.369 23.214 74.477 1.00 39.67 105 GLU B CA 1
ATOM 1736 C C . GLU B 1 87 ? 61.209 22.811 75.682 1.00 35.33 105 GLU B C 1
ATOM 1737 O O . GLU B 1 87 ? 62.295 23.358 75.899 1.00 36.23 105 GLU B O 1
ATOM 1743 N N . ARG B 1 88 ? 60.731 21.840 76.468 1.00 41.40 106 ARG B N 1
ATOM 1744 C CA . ARG B 1 88 ? 61.519 21.328 77.590 1.00 31.60 106 ARG B CA 1
ATOM 1745 C C . ARG B 1 88 ? 62.834 20.731 77.095 1.00 38.17 106 ARG B C 1
ATOM 1746 O O . ARG B 1 88 ? 63.913 21.075 77.599 1.00 48.23 106 ARG B O 1
ATOM 1754 N N . LEU B 1 89 ? 62.772 19.868 76.077 1.00 35.09 107 LEU B N 1
ATOM 1755 C CA . LEU B 1 89 ? 63.995 19.252 75.560 1.00 36.52 107 LEU B CA 1
ATOM 1756 C C . LEU B 1 89 ? 64.929 20.292 74.981 1.00 37.04 107 LEU B C 1
ATOM 1757 O O . LEU B 1 89 ? 66.150 20.170 75.118 1.00 29.84 107 LEU B O 1
ATOM 1762 N N . GLY B 1 90 ? 64.379 21.334 74.352 1.00 29.42 108 GLY B N 1
ATOM 1763 C CA . GLY B 1 90 ? 65.236 22.385 73.855 1.00 29.06 108 GLY B CA 1
ATOM 1764 C C . GLY B 1 90 ? 65.984 23.058 74.988 1.00 31.51 108 GLY B C 1
ATOM 1765 O O . GLY B 1 90 ? 67.156 23.379 74.854 1.00 30.82 108 GLY B O 1
ATOM 1766 N N . LEU B 1 91 ? 65.321 23.231 76.133 1.00 32.75 109 LEU B N 1
ATOM 1767 C CA . LEU B 1 91 ? 65.906 23.948 77.253 1.00 31.33 109 LEU B CA 1
ATOM 1768 C C . LEU B 1 91 ? 66.924 23.095 77.984 1.00 29.51 109 LEU B C 1
ATOM 1769 O O . LEU B 1 91 ? 67.918 23.606 78.505 1.00 32.59 109 LEU B O 1
ATOM 1774 N N . GLU B 1 92 ? 66.701 21.789 78.041 1.00 29.97 110 GLU B N 1
ATOM 1775 C CA . GLU B 1 92 ? 67.719 20.949 78.649 1.00 29.62 110 GLU B CA 1
ATOM 1776 C C . GLU B 1 92 ? 68.923 20.820 77.740 1.00 28.46 110 GLU B C 1
ATOM 1777 O O . GLU B 1 92 ? 70.062 20.854 78.211 1.00 40.47 110 GLU B O 1
ATOM 1783 N N . LYS B 1 93 ? 68.708 20.667 76.436 1.00 30.19 111 LYS B N 1
ATOM 1784 C CA . LYS B 1 93 ? 69.849 20.679 75.525 1.00 26.28 111 LYS B CA 1
ATOM 1785 C C . LYS B 1 93 ? 70.698 21.942 75.673 1.00 32.24 111 LYS B C 1
ATOM 1786 O O . LYS B 1 93 ? 71.918 21.888 75.481 1.00 34.93 111 LYS B O 1
ATOM 1792 N N . LEU B 1 94 ? 70.082 23.085 76.008 1.00 34.88 112 LEU B N 1
ATOM 1793 C CA . LEU B 1 94 ? 70.868 24.311 76.108 1.00 31.49 112 LEU B CA 1
ATOM 1794 C C . LEU B 1 94 ? 71.657 24.378 77.411 1.00 31.90 112 LEU B C 1
ATOM 1795 O O . LEU B 1 94 ? 72.790 24.867 77.421 1.00 29.66 112 LEU B O 1
ATOM 1800 N N . GLU B 1 95 ? 71.061 23.952 78.527 1.00 31.73 113 GLU B N 1
ATOM 1801 C CA . GLU B 1 95 ? 71.794 23.894 79.780 1.00 28.00 113 GLU B CA 1
ATOM 1802 C C . GLU B 1 95 ? 72.939 22.884 79.694 1.00 43.37 113 GLU B C 1
ATOM 1803 O O . GLU B 1 95 ? 74.026 23.100 80.230 1.00 38.99 113 GLU B O 1
ATOM 1809 N N . LEU B 1 96 ? 72.723 21.780 79.000 1.00 31.69 114 LEU B N 1
ATOM 1810 C CA . LEU B 1 96 ? 73.784 20.795 78.867 1.00 38.10 114 LEU B CA 1
ATOM 1811 C C . LEU B 1 96 ? 74.903 21.310 77.988 1.00 35.21 114 LEU B C 1
ATOM 1812 O O . LEU B 1 96 ? 76.073 21.069 78.280 1.00 41.12 114 LEU B O 1
ATOM 1817 N N . GLU B 1 97 ? 74.556 21.980 76.881 1.00 33.20 115 GLU B N 1
ATOM 1818 C CA . GLU B 1 97 ? 75.574 22.571 76.012 1.00 34.19 115 GLU B CA 1
ATOM 1819 C C . GLU B 1 97 ? 76.427 23.604 76.759 1.00 35.41 115 GLU B C 1
ATOM 1820 O O . GLU B 1 97 ? 77.639 23.699 76.532 1.00 32.62 115 GLU B O 1
ATOM 1826 N N . ASP B 1 98 ? 75.806 24.352 77.690 1.00 35.40 116 ASP B N 1
ATOM 1827 C CA . ASP B 1 98 ? 76.516 25.350 78.479 1.00 28.06 116 ASP B CA 1
ATOM 1828 C C . ASP B 1 98 ? 77.476 24.684 79.465 1.00 27.62 116 ASP B C 1
ATOM 1829 O O . ASP B 1 98 ? 78.649 25.062 79.561 1.00 32.85 116 ASP B O 1
ATOM 1834 N N . LYS B 1 99 ? 77.002 23.680 80.200 1.00 37.98 117 LYS B N 1
ATOM 1835 C CA . LYS B 1 99 ? 77.887 22.866 81.020 1.00 35.24 117 LYS B CA 1
ATOM 1836 C C . LYS B 1 99 ? 79.052 22.324 80.201 1.00 32.44 117 LYS B C 1
ATOM 1837 O O . LYS B 1 99 ? 80.209 22.454 80.588 1.00 37.99 117 LYS B O 1
ATOM 1843 N N . ASN B 1 100 ? 78.761 21.669 79.083 1.00 30.67 118 ASN B N 1
ATOM 1844 C CA . ASN B 1 100 ? 79.864 21.107 78.317 1.00 32.45 118 ASN B CA 1
ATOM 1845 C C . ASN B 1 100 ? 80.908 22.168 77.988 1.00 31.73 118 ASN B C 1
ATOM 1846 O O . ASN B 1 100 ? 82.104 21.906 78.076 1.00 32.68 118 ASN B O 1
ATOM 1851 N N . GLU B 1 101 ? 80.477 23.389 77.675 1.00 40.80 119 GLU B N 1
ATOM 1852 C CA . GLU B 1 101 ? 81.438 24.446 77.352 1.00 35.65 119 GLU B CA 1
ATOM 1853 C C . GLU B 1 101 ? 82.318 24.806 78.545 1.00 32.74 119 GLU B C 1
ATOM 1854 O O . GLU B 1 101 ? 83.520 25.033 78.380 1.00 40.61 119 GLU B O 1
ATOM 1860 N N . GLU B 1 102 ? 81.741 24.870 79.755 1.00 32.51 120 GLU B N 1
ATOM 1861 C CA . GLU B 1 102 ? 82.543 25.096 80.954 1.00 24.49 120 GLU B CA 1
ATOM 1862 C C . GLU B 1 102 ? 83.558 23.976 81.136 1.00 30.77 120 GLU B C 1
ATOM 1863 O O . GLU B 1 102 ? 84.757 24.237 81.264 1.00 40.78 120 GLU B O 1
ATOM 1869 N N . LEU B 1 103 ? 83.096 22.719 81.091 1.00 33.92 121 LEU B N 1
ATOM 1870 C CA . LEU B 1 103 ? 83.988 21.573 81.213 1.00 27.61 121 LEU B CA 1
ATOM 1871 C C . LEU B 1 103 ? 85.115 21.646 80.206 1.00 39.47 121 LEU B C 1
ATOM 1872 O O . LEU B 1 103 ? 86.270 21.425 80.556 1.00 42.99 121 LEU B O 1
ATOM 1877 N N . LEU B 1 104 ? 84.803 21.925 78.938 1.00 31.90 122 LEU B N 1
ATOM 1878 C CA . LEU B 1 104 ? 85.890 21.985 77.959 1.00 38.68 122 LEU B CA 1
ATOM 1879 C C . LEU B 1 104 ? 86.826 23.137 78.263 1.00 31.80 122 LEU B C 1
ATOM 1880 O O . LEU B 1 104 ? 88.014 23.056 77.944 1.00 36.27 122 LEU B O 1
ATOM 1885 N N . SER B 1 105 ? 86.314 24.215 78.883 1.00 39.38 123 SER B N 1
ATOM 1886 C CA . SER B 1 105 ? 87.162 25.351 79.248 1.00 35.31 123 SER B CA 1
ATOM 1887 C C . SER B 1 105 ? 88.109 24.989 80.378 1.00 38.37 123 SER B C 1
ATOM 1888 O O . SER B 1 105 ? 89.247 25.458 80.431 1.00 41.66 123 SER B O 1
ATOM 1891 N N . GLU B 1 106 ? 87.612 24.215 81.327 1.00 34.54 124 GLU B N 1
ATOM 1892 C CA . GLU B 1 106 ? 88.439 23.701 82.390 1.00 35.83 124 GLU B CA 1
ATOM 1893 C C . GLU B 1 106 ? 89.465 22.737 81.841 1.00 38.05 124 GLU B C 1
ATOM 1894 O O . GLU B 1 106 ? 90.622 22.747 82.263 1.00 42.75 124 GLU B O 1
ATOM 1900 N N . ILE B 1 107 ? 89.062 21.896 80.897 1.00 30.85 125 ILE B N 1
ATOM 1901 C CA . ILE B 1 107 ? 90.006 20.931 80.346 1.00 36.50 125 ILE B CA 1
ATOM 1902 C C . ILE B 1 107 ? 91.118 21.652 79.611 1.00 34.39 125 ILE B C 1
ATOM 1903 O O . ILE B 1 107 ? 92.288 21.281 79.722 1.00 37.79 125 ILE B O 1
ATOM 1908 N N . ALA B 1 108 ? 90.779 22.699 78.862 1.00 33.51 126 ALA B N 1
ATOM 1909 C CA . ALA B 1 108 ? 91.811 23.473 78.189 1.00 34.80 126 ALA B CA 1
ATOM 1910 C C . ALA B 1 108 ? 92.833 23.988 79.185 1.00 36.78 126 ALA B C 1
ATOM 1911 O O . ALA B 1 108 ? 94.043 23.968 78.924 1.00 42.53 126 ALA B O 1
ATOM 1913 N N . HIS B 1 109 ? 92.358 24.472 80.331 1.00 32.65 127 HIS B N 1
ATOM 1914 C CA . HIS B 1 109 ? 93.259 25.024 81.326 1.00 31.46 127 HIS B CA 1
ATOM 1915 C C . HIS B 1 109 ? 94.130 23.928 81.923 1.00 37.52 127 HIS B C 1
ATOM 1916 O O . HIS B 1 109 ? 95.351 24.082 82.016 1.00 31.15 127 HIS B O 1
ATOM 1923 N N . LEU B 1 110 ? 93.528 22.794 82.275 1.00 31.21 128 LEU B N 1
ATOM 1924 C CA . LEU B 1 110 ? 94.287 21.712 82.862 1.00 26.13 128 LEU B CA 1
ATOM 1925 C C . LEU B 1 110 ? 95.337 21.160 81.884 1.00 30.84 128 LEU B C 1
ATOM 1926 O O . LEU B 1 110 ? 96.445 20.807 82.302 1.00 36.89 128 LEU B O 1
ATOM 1931 N N . LYS B 1 111 ? 95.026 21.092 80.589 1.00 27.53 129 LYS B N 1
ATOM 1932 C CA . LYS B 1 111 ? 96.039 20.647 79.605 1.00 34.95 129 LYS B CA 1
ATOM 1933 C C . LYS B 1 111 ? 97.191 21.654 79.459 1.00 29.59 129 LYS B C 1
ATOM 1934 O O . LYS B 1 111 ? 98.349 21.260 79.25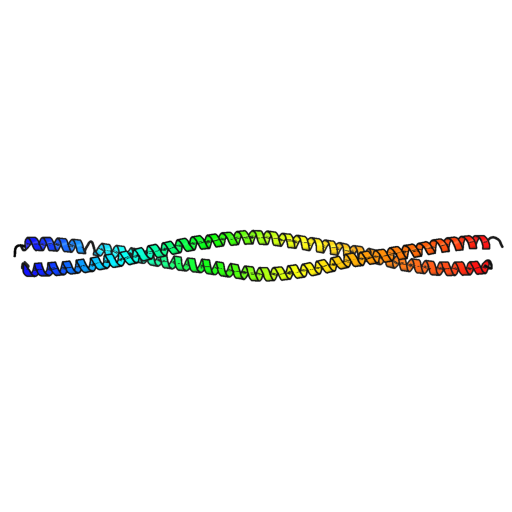7 1.00 39.45 129 LYS B O 1
ATOM 1940 N N . ASN B 1 112 ? 96.902 22.961 79.535 1.00 38.08 130 ASN B N 1
ATOM 1941 C CA . ASN B 1 112 ? 97.976 23.945 79.541 1.00 30.26 130 ASN B CA 1
ATOM 1942 C C . ASN B 1 112 ? 98.861 23.784 80.777 1.00 39.84 130 ASN B C 1
ATOM 1943 O O . ASN B 1 112 ? 100.084 23.935 80.701 1.00 37.94 130 ASN B O 1
ATOM 1948 N N . GLU B 1 113 ? 98.257 23.428 81.914 1.00 37.47 131 GLU B N 1
ATOM 1949 C CA . GLU B 1 113 ? 98.993 23.281 83.157 1.00 35.40 131 GLU B CA 1
ATOM 1950 C C . GLU B 1 113 ? 99.884 22.038 83.155 1.00 26.67 131 GLU B C 1
ATOM 1951 O O . GLU B 1 113 ? 101.017 22.086 83.660 1.00 31.08 131 GLU B O 1
ATOM 1957 N N . VAL B 1 114 ? 99.399 20.899 82.635 1.00 29.36 132 VAL B N 1
ATOM 1958 C CA . VAL B 1 114 ? 100.279 19.733 82.588 1.00 36.68 132 VAL B CA 1
ATOM 1959 C C . VAL B 1 114 ? 101.449 20.006 81.646 1.00 41.94 132 VAL B C 1
ATOM 1960 O O . VAL B 1 114 ? 102.578 19.575 81.908 1.00 33.96 132 VAL B O 1
ATOM 1964 N N . ALA B 1 115 ? 101.209 20.746 80.553 1.00 43.08 133 ALA B N 1
ATOM 1965 C CA . ALA B 1 115 ? 102.297 21.107 79.641 1.00 38.18 133 ALA B CA 1
ATOM 1966 C C . ALA B 1 115 ? 103.355 21.924 80.352 1.00 44.52 133 ALA B C 1
ATOM 1967 O O . ALA B 1 115 ? 104.550 21.616 80.273 1.00 61.96 133 ALA B O 1
ATOM 1969 N N . ARG B 1 116 ? 102.923 22.982 81.048 1.00 36.22 134 ARG B N 1
ATOM 1970 C CA . ARG B 1 116 ? 103.862 23.842 81.753 1.00 35.42 134 ARG B CA 1
ATOM 1971 C C . ARG B 1 116 ? 104.669 23.030 82.743 1.00 45.26 134 ARG B C 1
ATOM 1972 O O . ARG B 1 116 ? 105.890 23.198 82.847 1.00 41.02 134 ARG B O 1
ATOM 1980 N N . LEU B 1 117 ? 104.005 22.091 83.422 1.00 43.07 135 LEU B N 1
ATOM 1981 C CA . LEU B 1 117 ? 104.655 21.300 84.440 1.00 34.20 135 LEU B CA 1
ATOM 1982 C C . LEU B 1 117 ? 105.536 20.216 83.843 1.00 34.98 135 LEU B C 1
ATOM 1983 O O . LEU B 1 117 ? 106.580 19.902 84.414 1.00 39.75 135 LEU B O 1
ATOM 1988 N N . LYS B 1 118 ? 105.158 19.639 82.712 1.00 33.27 136 LYS B N 1
ATOM 1989 C CA . LYS B 1 118 ? 106.066 18.710 82.064 1.00 43.25 136 LYS B CA 1
ATOM 1990 C C . LYS B 1 118 ? 107.338 19.405 81.600 1.00 53.24 136 LYS B C 1
ATOM 1991 O O . LYS B 1 118 ? 108.419 18.815 81.646 1.00 45.89 136 LYS B O 1
ATOM 1997 N N . LYS B 1 119 ? 107.242 20.649 81.129 1.00 49.72 137 LYS B N 1
ATOM 1998 C CA . LYS B 1 119 ? 108.475 21.359 80.798 1.00 45.75 137 LYS B CA 1
ATOM 1999 C C . LYS B 1 119 ? 109.342 21.568 82.022 1.00 60.10 137 LYS B C 1
ATOM 2000 O O . LYS B 1 119 ? 110.571 21.581 81.918 1.00 64.26 137 LYS B O 1
ATOM 2006 N N . LEU B 1 120 ? 108.736 21.771 83.186 1.00 61.80 138 LEU B N 1
ATOM 2007 C CA . LEU B 1 120 ? 109.553 21.975 84.373 1.00 38.92 138 LEU B CA 1
ATOM 2008 C C . LEU B 1 120 ? 110.146 20.670 84.896 1.00 52.22 138 LEU B C 1
ATOM 2009 O O . LEU B 1 120 ? 111.198 20.701 85.545 1.00 61.66 138 LEU B O 1
ATOM 2014 N N . VAL B 1 121 ? 109.504 19.523 84.645 1.00 41.43 139 VAL B N 1
ATOM 2015 C CA . VAL B 1 121 ? 110.141 18.276 85.047 1.00 44.36 139 VAL B CA 1
ATOM 2016 C C . VAL B 1 121 ? 111.356 18.022 84.170 1.00 59.75 139 VAL B C 1
ATOM 2017 O O . VAL B 1 121 ? 112.340 17.431 84.626 1.00 57.27 139 VAL B O 1
ATOM 2021 N N . GLY B 1 122 ? 111.319 18.473 82.913 1.00 60.13 140 GLY B N 1
ATOM 2022 C CA . GLY B 1 122 ? 112.419 18.273 81.992 1.00 56.83 140 GLY B CA 1
ATOM 2023 C C . GLY B 1 122 ? 113.580 19.225 82.220 1.00 65.83 140 GLY B C 1
ATOM 2024 O O . GLY B 1 122 ? 114.389 19.454 81.318 1.00 78.30 140 GLY B O 1
ATOM 2025 N N . GLU B 1 123 ? 113.691 19.774 83.429 1.00 68.54 141 GLU B N 1
ATOM 2026 C CA . GLU B 1 123 ? 114.648 20.842 83.693 1.00 83.84 141 GLU B CA 1
ATOM 2027 C C . GLU B 1 123 ? 115.022 20.879 85.171 1.00 85.85 141 GLU B C 1
ATOM 2028 O O . GLU B 1 123 ? 115.130 21.956 85.771 1.00 93.78 141 GLU B O 1
ATOM 2034 N N . ARG B 1 124 ? 115.244 19.714 85.771 1.00 88.41 142 ARG B N 1
ATOM 2035 C CA . ARG B 1 124 ? 115.648 19.658 87.180 1.00 92.49 142 ARG B CA 1
ATOM 2036 C C . ARG B 1 124 ? 116.825 18.696 87.473 1.00 89.28 142 ARG B C 1
ATOM 2037 O O . ARG B 1 124 ? 117.251 17.888 86.633 1.00 77.75 142 ARG B O 1
#

Solvent-accessible surface area: 18126 Å² total; per-residue (Å²): 159,154,56,54,142,90,12,67,76,91,16,101,105,14,78,74,70,6,53,110,15,111,104,35,15,53,116,3,98,118,56,22,114,148,10,96,51,40,2,96,120,31,96,68,42,31,146,112,20,71,93,57,44,190,98,129,56,107,122,61,109,102,77,69,54,47,39,192,123,79,94,104,127,11,53,46,71,17,70,104,10,124,134,59,29,111,124,17,30,102,57,51,93,128,30,62,63,86,14,112,98,2,92,64,66,10,50,129,22,111,79,51,11,59,144,17,72,176,94,37,70,112,104,101,146,57,56,142,77,13,64,82,86,9,101,98,12,87,60,63,10,50,126,28,104,98,53,12,61,100,4,107,91,40,22,129,134,11,94,57,30,17,82,121,26,105,59,40,38,127,102,18,61,69,46,47,135,63,120,61,97,100,68,122,140,75,72,59,64,44,183,104,79,93,94,122,10,71,49,58,19,61,97,6,123,121,63,29,118,124,18,22,105,45,35,102,92,6,67,87,94,11,104,118,21,85,75,60,10,56,108,18,108,104,38,17,40,88,0,104,143,73,35,63,143,196

InterPro domains:
  IPR021063 NF-kappa-B essential modulato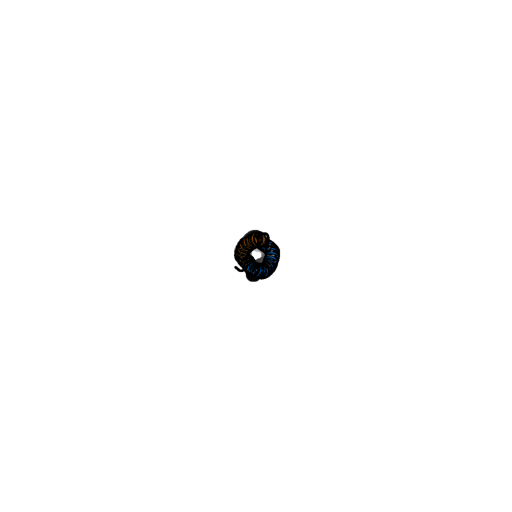r NEMO, N-terminal [PF11577] (44-111)
  IPR032419 NF-kappa-B essential modulator NEMO, CC2-LZ domain [PF16516] (257-344)
  IPR034735 NEMO, Zinc finger [PS51801] (389-419)
  IPR051301 Optineurin/NF-kappa-B Essential Modulator [PTHR31553] (128-419)

GO terms:
  GO:0005515 protein binding (F, IPI)
  GO:0005829 cytosol (C, IDA)
  GO:0042742 defense response to bacterium (P, IDA)
  GO:0043123 positive regulation of canonical NF-kappaB signal transduction (P, IDA)
  GO:0031593 polyubiquitin modification-dependent protein binding (F, IDA)
  GO:0035591 signaling adaptor activity (F, IDA)
  GO:2000060 positive regulation of ubiquitin-dependent protein catabolic process (P, TAS)
  GO:1990459 transferrin receptor binding (F, IPI)
  GO:1990450 linear polyubiquitin binding (F, IDA)
  GO:0031625 ubiquitin protein ligase binding (F, IPI)
  GO:0000151 ubiquitin ligase complex (C, IPI)
  GO:0008385 IkappaB kinase complex (C, IDA)
  GO:0070530 K63-linked polyubiquitin modification-dependent protein binding (F, IDA)
  GO:0045944 positive regulation of transcription by RNA polymerase II (P, IDA)
  GO:0042803 protein homodimerization activity (F, IDA)
  GO:0050862 positive regulation of T cell receptor signaling pathway (P, IDA)
  GO:0006974 DNA damage response (P, IDA)
  GO:0046982 protein heterodimerization activity (F, IDA)
  GO:0005737 cytoplasm (C, EXP)
  GO:0045087 innate immune response (P, TAS)

Foldseek 3Di:
DDDPVVVVVVVVVVVVVVVVVVVVVVVVVVVVVVVVVVVVVVVVVVVVVVVVVVVVVVVVVVVVVVVVVVVVVVVVVVVVVVVVVVVVVVVVVVVVVVVVVVVVVVVVVVVVVVVVCVVVVD/DPDDPVNVVVVVVVVVVVVVVVVVVVVVVVVVVVVVVVVVVVVVVVVVVVVVVVVVVVVVVVVVVVVVVVVVVVVVVVVVVVVVVVVVVVVVVVVVVVVVVVVVVVVVVVVVVVVVVVVVVVPD

Sequence (246 aa):
SWSVKELEDKNEELLSEIAHLKNEVARLKKLLQRCLAANQELRDAIRQSNQILRERAEELLHFQASQREEKEFLMSKFQEARKLVERLGLEKLELEDKNEELLSEIAHLKNEVARLKKLVGEGSWSVKELEDKNEELLSEIAHHLKNEVARLKKLLQRCLAANQELRDAIRQSNQILRERAEELLHFQASQREEKEFLMSKFQEARKLVERLGLEKLELEDKNEELLSEIAHLKNEVARLKKLVGER

Secondary structure (DSSP, 8-state):
---HHHHHHHHHHHHHHHHHHHHHHHHHHHHHHHHHHHHHHHHHHHHHHHHHHHHHHHHHHHHHHHHHHHHHHHHHHHHHHHHHHHHHHHHHHHHHHHHHHHHHHHHHHHHHHHHHHHHHT-/--S-HHHHHHHHHHHHHHHHHHHHHHHHHHHHHHHHHHHHHHHHHHHHHHHHHHHHHHHHHHHHHHHHHHHHHHHHHHHHHHHHHHHHHHHHHHHHHHHHHHHHHHHHHHHHHHHHHHHHHTT-

Organism: Homo sapiens (NCBI:txid9606)

Radius of gyration: 52.8 Å; Cα contacts (8 Å, |Δi|>4): 138; chains: 2; bounding box: 173×18×67 Å

B-factor: mean 48.97, std 20.82, range [15.52, 133.13]